Protein AF-A0A7X7FJM1-F1 (afdb_monomer_lite)

Foldseek 3Di:
DQQWPDDPVPPDDIDGNGCVSVCCCCPNPVVQVNLLVVLLVVLLVVLLVVLLVLLLVLLVVLQDPPPPPDPVVLVVQLVVLVVVLLVQLVVCVVVVNNQSNLVSNVVSVVVSVVSPDDSVRLLCQLAVLVPDDPVVLVVLLVQLLDQPDHPVQVVSCVVCVVSVHDDRHDNAEPAPADCQCQGSNRRDRDVVRHHHYPSNSVSVSVSSNSSSHDLNVLLNVLQVPQDVVLVVVCVVVVNDPVSCCVVGSVVSCVVSSVD

pLDDT: mean 77.55, std 9.18, range [46.47, 91.31]

Sequence (259 aa):
MAFTNWDLAQREPFGFVGFENFERLFSGPEAKDFRKAFGTTLYFMLGMPVSIAGSLLLAVLLSDPIYLGSRRVRGLLIGSSLAATCVGVMACVGTGRTTTGLALAIAGTSAVVAMVFNRVGLRTLFYLPYFTAGVAQYILWKLMFRPDSGPINASLRALFAMIGLDIDPPDWLGSTANLLCLDPQTGLPAAGNFGLGARDAIVIMGIWATVGGNNMLLYLAGLANVPQDLYEAAMIDGAGRWKTFWHVSWPQLAPTTFF

Radius of gyration: 23.12 Å; chains: 1; bounding box: 54×39×73 Å

Secondary structure (DSSP, 8-state):
-TTB---TT--S---B-TTHHHHHHHTSTTHHHHHHHHHHHHHHHTHHHHHHHHHHHHHHHHH-TTTT-SHHHHHHHHHHHHHHHHHHHHHHHHTT-HHHHHHHHHHHHHHHHHHHS-HHHHHHHHHHHHHS-HHHHHHHHHHHT-TTT-HHHHHHHHHHHHHT---PPP-TTT---BTT-B-TTT-SB-GGGBS--HHHHHHHHHHHHHIIIIIHHHHHHHHHTS-HHHHHHHHHTT--HHHHIIIIIHHHHHHHH--

Structure (mmCIF, N/CA/C/O backbone):
data_AF-A0A7X7FJM1-F1
#
_entry.id   AF-A0A7X7FJM1-F1
#
loop_
_atom_site.group_PDB
_atom_site.id
_atom_site.type_symbol
_atom_site.label_atom_id
_atom_site.label_alt_id
_atom_site.label_comp_id
_atom_site.label_asym_id
_atom_site.label_entity_id
_atom_site.label_seq_id
_atom_site.pdbx_PDB_ins_code
_atom_site.Cartn_x
_atom_site.Cartn_y
_atom_site.Cartn_z
_atom_site.occupancy
_atom_site.B_iso_or_equiv
_atom_site.auth_seq_id
_atom_site.auth_comp_id
_atom_site.auth_asym_id
_atom_site.auth_atom_id
_atom_site.pdbx_PDB_model_num
ATOM 1 N N . MET A 1 1 ? -3.740 -8.982 -31.885 1.00 68.44 1 MET A N 1
ATOM 2 C CA . MET A 1 1 ? -2.327 -8.574 -31.745 1.00 68.44 1 MET A CA 1
ATOM 3 C C . MET A 1 1 ? -1.426 -9.750 -31.395 1.00 68.44 1 MET A C 1
ATOM 5 O O . MET A 1 1 ? -0.476 -9.966 -32.122 1.00 68.44 1 MET A O 1
ATOM 9 N N . ALA A 1 2 ? -1.725 -10.551 -30.363 1.00 79.31 2 ALA A N 1
ATOM 10 C CA . ALA A 1 2 ? -0.839 -11.654 -29.956 1.00 79.31 2 ALA A CA 1
ATOM 11 C C . ALA A 1 2 ? -0.611 -12.754 -31.018 1.00 79.31 2 ALA A C 1
ATOM 13 O O . ALA A 1 2 ? 0.439 -13.375 -31.005 1.00 79.31 2 ALA A O 1
ATOM 14 N N . PHE A 1 3 ? -1.540 -12.972 -31.956 1.00 86.94 3 PHE A N 1
ATOM 15 C CA . PHE A 1 3 ? -1.414 -13.982 -33.026 1.00 86.94 3 PHE A CA 1
ATOM 16 C C . PHE A 1 3 ? -1.049 -13.392 -34.401 1.00 86.94 3 PHE A C 1
ATOM 18 O O . PHE A 1 3 ? -1.202 -14.038 -35.435 1.00 86.94 3 PHE A O 1
ATOM 25 N N . THR A 1 4 ? -0.641 -12.125 -34.436 1.00 85.31 4 THR A N 1
ATOM 26 C CA . THR A 1 4 ? -0.427 -11.346 -35.666 1.00 85.31 4 THR A CA 1
ATOM 27 C C . THR A 1 4 ? 0.926 -10.647 -35.598 1.00 85.31 4 THR A C 1
ATOM 29 O O . THR A 1 4 ? 1.352 -10.296 -34.500 1.00 85.31 4 THR A O 1
ATOM 32 N N . ASN A 1 5 ? 1.584 -10.397 -36.730 1.00 83.56 5 ASN A N 1
ATOM 33 C CA . ASN A 1 5 ? 2.902 -9.739 -36.810 1.00 83.56 5 ASN A CA 1
ATOM 34 C C . ASN A 1 5 ? 2.784 -8.206 -36.671 1.00 83.56 5 ASN A C 1
ATOM 36 O O . ASN A 1 5 ? 3.455 -7.433 -37.349 1.00 83.56 5 ASN A O 1
ATOM 40 N N . TRP A 1 6 ? 1.861 -7.763 -35.820 1.00 81.06 6 TRP A N 1
ATOM 41 C CA . TRP A 1 6 ? 1.518 -6.360 -35.682 1.00 81.06 6 TRP A CA 1
ATOM 42 C C . TRP A 1 6 ? 2.665 -5.602 -35.004 1.00 81.06 6 TRP A C 1
ATOM 44 O O . TRP A 1 6 ? 3.026 -5.916 -33.872 1.00 81.06 6 TRP A O 1
ATOM 54 N N . ASP A 1 7 ? 3.197 -4.593 -35.692 1.00 78.69 7 ASP A N 1
ATOM 55 C CA . ASP A 1 7 ? 4.229 -3.682 -35.195 1.00 78.69 7 ASP A CA 1
ATOM 56 C C . ASP A 1 7 ? 3.722 -2.232 -35.269 1.00 78.69 7 ASP A C 1
ATOM 58 O O . ASP A 1 7 ? 3.038 -1.839 -36.220 1.00 78.69 7 ASP A O 1
ATOM 62 N N . LEU A 1 8 ? 4.089 -1.422 -34.273 1.00 77.56 8 LEU A N 1
ATOM 63 C CA . LEU A 1 8 ? 3.711 -0.012 -34.162 1.00 77.56 8 LEU A CA 1
ATOM 64 C C . LEU A 1 8 ? 4.220 0.808 -35.357 1.00 77.56 8 LEU A C 1
ATOM 66 O O . LEU A 1 8 ? 3.585 1.777 -35.765 1.00 77.56 8 LEU A O 1
ATOM 70 N N . ALA A 1 9 ? 5.369 0.413 -35.908 1.00 78.69 9 ALA A N 1
ATOM 71 C CA . ALA A 1 9 ? 6.009 1.074 -37.040 1.00 78.69 9 ALA A CA 1
ATOM 72 C C . ALA A 1 9 ? 5.530 0.558 -38.413 1.00 78.69 9 ALA A C 1
ATOM 74 O O . ALA A 1 9 ? 6.054 1.025 -39.422 1.00 78.69 9 ALA A O 1
ATOM 75 N N . GLN A 1 10 ? 4.583 -0.397 -38.459 1.00 70.69 10 GLN A N 1
ATOM 76 C CA . GLN A 1 10 ? 4.052 -1.020 -39.687 1.00 70.69 10 GLN A CA 1
ATOM 77 C C . GLN A 1 10 ? 5.140 -1.382 -40.715 1.00 70.69 10 GLN A C 1
ATOM 79 O O . GLN A 1 10 ? 5.008 -1.125 -41.910 1.00 70.69 10 GLN A O 1
ATOM 84 N N . ARG A 1 11 ? 6.251 -1.958 -40.244 1.00 74.88 11 ARG A N 1
ATOM 85 C CA . ARG A 1 11 ? 7.397 -2.303 -41.102 1.00 74.88 11 ARG A CA 1
ATOM 86 C C . ARG A 1 11 ? 7.105 -3.471 -42.039 1.00 74.88 11 ARG A C 1
ATOM 88 O O . ARG A 1 11 ? 7.737 -3.572 -43.085 1.00 74.88 11 ARG A O 1
ATOM 95 N N . GLU A 1 12 ? 6.143 -4.314 -41.678 1.00 78.06 12 GLU A N 1
ATOM 96 C CA . GLU A 1 12 ? 5.708 -5.454 -42.476 1.00 78.06 12 GLU A CA 1
ATOM 97 C C . GLU A 1 12 ? 4.192 -5.441 -42.707 1.00 78.06 12 GLU A C 1
ATOM 99 O O . GLU A 1 12 ? 3.439 -4.929 -41.868 1.00 78.06 12 GLU A O 1
ATOM 104 N N . PRO A 1 13 ? 3.721 -5.996 -43.841 1.00 79.00 13 PRO A N 1
ATOM 105 C CA . PRO A 1 13 ? 2.299 -6.165 -44.088 1.00 79.00 13 PRO A CA 1
ATOM 106 C C . PRO A 1 13 ? 1.674 -7.078 -43.027 1.00 79.00 13 PRO A C 1
ATOM 108 O O . PRO A 1 13 ? 2.256 -8.078 -42.603 1.00 79.00 13 PRO A O 1
ATOM 111 N N . PHE A 1 14 ? 0.462 -6.719 -42.606 1.00 80.12 14 PHE A N 1
ATOM 112 C CA . PHE A 1 14 ? -0.268 -7.423 -41.558 1.00 80.12 14 PHE A CA 1
ATOM 113 C C . PHE A 1 14 ? -0.561 -8.877 -41.956 1.00 80.12 14 PHE A C 1
ATOM 115 O O . PHE A 1 14 ? -1.218 -9.142 -42.962 1.00 80.12 14 PHE A O 1
ATOM 122 N N . GLY A 1 15 ? -0.101 -9.810 -41.129 1.00 82.75 15 GLY A N 1
ATOM 123 C CA . GLY A 1 15 ? -0.170 -11.250 -41.324 1.00 82.75 15 GLY A CA 1
ATOM 124 C C . GLY A 1 15 ? -0.425 -11.994 -40.012 1.00 82.75 15 GLY A C 1
ATOM 125 O O . GLY A 1 15 ? -0.082 -11.541 -38.915 1.00 82.75 15 GLY A O 1
ATOM 126 N N . PHE A 1 16 ? -1.072 -13.152 -40.126 1.00 88.56 16 PHE A N 1
ATOM 127 C CA . PHE A 1 16 ? -1.313 -14.064 -39.012 1.00 88.56 16 PHE A CA 1
ATOM 128 C C . PHE A 1 16 ? -0.099 -14.983 -38.827 1.00 88.56 16 PHE A C 1
ATOM 130 O O . PHE A 1 16 ? 0.264 -15.709 -39.745 1.00 88.56 16 PHE A O 1
ATOM 137 N N . VAL A 1 17 ? 0.504 -14.953 -37.639 1.00 85.75 17 VAL A N 1
ATOM 138 C CA . VAL A 1 17 ? 1.729 -15.702 -37.268 1.00 85.75 17 VAL A CA 1
ATOM 139 C C . VAL A 1 17 ? 1.455 -16.784 -36.216 1.00 85.75 17 VAL A C 1
ATOM 141 O O . VAL A 1 17 ? 2.361 -17.477 -35.763 1.00 85.75 17 VAL A O 1
ATOM 144 N N . GLY A 1 18 ? 0.195 -16.971 -35.809 1.00 89.56 18 GLY A N 1
ATOM 145 C CA . GLY A 1 18 ? -0.176 -18.022 -34.862 1.00 89.56 18 GLY A CA 1
ATOM 146 C C . GLY A 1 18 ? 0.586 -17.902 -33.537 1.00 89.56 18 GLY A C 1
ATOM 147 O O . GLY A 1 18 ? 0.551 -16.854 -32.894 1.00 89.56 18 GLY A O 1
ATOM 148 N N . PHE A 1 19 ? 1.257 -18.978 -33.115 1.00 88.12 19 PHE A N 1
ATOM 149 C CA . PHE A 1 19 ? 1.929 -19.065 -31.810 1.00 88.12 19 PHE A CA 1
ATOM 150 C C . PHE A 1 19 ? 3.386 -18.592 -31.796 1.00 88.12 19 PHE A C 1
ATOM 152 O O . PHE A 1 19 ? 4.010 -18.589 -30.736 1.00 88.12 19 PHE A O 1
ATOM 159 N N . GLU A 1 20 ? 3.921 -18.148 -32.928 1.00 85.31 20 GLU A N 1
ATOM 160 C CA . GLU A 1 20 ? 5.332 -17.773 -33.062 1.00 85.31 20 GLU A CA 1
ATOM 161 C C . GLU A 1 20 ? 5.724 -16.627 -32.110 1.00 85.31 20 GLU A C 1
ATOM 163 O O . GLU A 1 20 ? 6.806 -16.621 -31.526 1.00 85.31 20 GLU A O 1
ATOM 168 N N . ASN A 1 21 ? 4.790 -15.710 -31.839 1.00 84.88 21 ASN A N 1
ATOM 169 C CA . ASN A 1 21 ? 4.963 -14.655 -30.839 1.00 84.88 21 ASN A CA 1
ATOM 170 C C . ASN A 1 21 ? 5.145 -15.208 -29.413 1.00 84.88 21 ASN A C 1
ATOM 172 O O . ASN A 1 21 ? 5.914 -14.648 -28.639 1.00 84.88 21 ASN A O 1
ATOM 176 N N . PHE A 1 22 ? 4.469 -16.305 -29.052 1.00 85.31 22 PHE A N 1
ATOM 177 C CA . PHE A 1 22 ? 4.617 -16.931 -27.733 1.00 85.31 22 PHE A CA 1
ATOM 178 C C . PHE A 1 22 ? 5.932 -17.697 -27.626 1.00 85.31 22 PHE A C 1
ATOM 180 O O . PHE A 1 22 ? 6.603 -17.613 -26.601 1.00 85.31 22 PHE A O 1
ATOM 187 N N . GLU A 1 23 ? 6.337 -18.396 -28.685 1.00 84.50 23 GLU A N 1
ATOM 188 C CA . GLU A 1 23 ? 7.647 -19.048 -28.726 1.00 84.50 23 GLU A CA 1
ATOM 189 C C . GLU A 1 23 ? 8.766 -18.008 -28.561 1.00 84.50 23 GLU A C 1
ATOM 191 O O . GLU A 1 23 ? 9.596 -18.121 -27.660 1.00 84.50 23 GLU A O 1
ATOM 196 N N . ARG A 1 24 ? 8.708 -16.895 -29.301 1.00 83.12 24 ARG A N 1
ATOM 197 C CA . ARG A 1 24 ? 9.653 -15.776 -29.142 1.00 83.12 24 ARG A CA 1
ATOM 198 C C . ARG A 1 24 ? 9.647 -15.167 -27.737 1.00 83.12 24 ARG A C 1
ATOM 200 O O . ARG A 1 24 ? 10.710 -14.805 -27.231 1.00 83.12 24 ARG A O 1
ATOM 207 N N . LEU A 1 25 ? 8.481 -15.100 -27.095 1.00 83.06 25 LEU A N 1
ATOM 208 C CA . LEU A 1 25 ? 8.323 -14.580 -25.737 1.00 83.06 25 LEU A CA 1
ATOM 209 C C . LEU A 1 25 ? 8.956 -15.486 -24.667 1.00 83.06 25 LEU A C 1
ATOM 211 O O . LEU A 1 25 ? 9.456 -14.977 -23.667 1.00 83.06 25 LEU A O 1
ATOM 215 N N . PHE A 1 26 ? 8.928 -16.812 -24.841 1.00 83.12 26 PHE A N 1
ATOM 216 C CA . PHE A 1 26 ? 9.408 -17.764 -23.828 1.00 83.12 26 PHE A CA 1
ATOM 217 C C . PHE A 1 26 ? 10.816 -18.311 -24.097 1.00 83.12 26 PHE A C 1
ATOM 219 O O . PHE A 1 26 ? 11.567 -18.521 -23.141 1.00 83.12 26 PHE A O 1
ATOM 226 N N . SER A 1 27 ? 11.196 -18.523 -25.358 1.00 83.62 27 SER A N 1
ATOM 227 C CA . SER A 1 27 ? 12.498 -19.087 -25.761 1.00 83.62 27 SER A CA 1
ATOM 228 C C . SER A 1 27 ? 13.324 -18.171 -26.667 1.00 83.62 27 SER A C 1
ATOM 230 O O . SER A 1 27 ? 14.513 -18.424 -26.862 1.00 83.62 27 SER A O 1
ATOM 232 N N . GLY A 1 28 ? 12.734 -17.100 -27.199 1.00 80.50 28 GLY A N 1
ATOM 233 C CA . GLY A 1 28 ? 13.431 -16.145 -28.054 1.00 80.50 28 GLY A CA 1
ATOM 234 C C . GLY A 1 28 ? 14.327 -15.153 -27.296 1.00 80.50 28 GLY A C 1
ATOM 235 O O . GLY A 1 28 ? 14.395 -15.152 -26.063 1.00 80.50 28 GLY A O 1
ATOM 236 N N . PRO A 1 29 ? 15.003 -14.247 -28.026 1.00 78.38 29 PRO A N 1
ATOM 237 C CA . PRO A 1 29 ? 15.851 -13.206 -27.434 1.00 78.38 29 PRO A CA 1
ATOM 238 C C . PRO A 1 29 ? 15.083 -12.255 -26.495 1.00 78.38 29 PRO A C 1
ATOM 240 O O . PRO A 1 29 ? 15.667 -11.692 -25.572 1.00 78.38 29 PRO A O 1
ATOM 243 N N . GLU A 1 30 ? 13.764 -12.141 -26.672 1.00 80.19 30 GLU A N 1
ATOM 244 C CA . GLU A 1 30 ? 12.854 -11.310 -25.870 1.00 80.19 30 GLU A CA 1
ATOM 245 C C . GLU A 1 30 ? 12.465 -11.967 -24.527 1.00 80.19 30 GLU A C 1
ATOM 247 O O . GLU A 1 30 ? 11.937 -11.306 -23.629 1.00 80.19 30 GLU A O 1
ATOM 252 N N . ALA A 1 31 ? 12.787 -13.250 -24.319 1.00 81.25 31 ALA A N 1
ATOM 253 C CA . ALA A 1 31 ? 12.428 -13.982 -23.102 1.00 81.25 31 ALA A CA 1
ATOM 254 C C . ALA A 1 31 ? 13.065 -13.421 -21.823 1.00 81.25 31 ALA A C 1
ATOM 256 O O . ALA A 1 31 ? 12.574 -13.641 -20.709 1.00 81.25 31 ALA A O 1
ATOM 257 N N . LYS A 1 32 ? 14.183 -12.699 -21.945 1.00 79.56 32 LYS A N 1
ATOM 258 C CA . LYS A 1 32 ? 14.788 -11.983 -20.814 1.00 79.56 32 LYS A CA 1
ATOM 259 C C . LYS A 1 32 ? 13.926 -10.789 -20.394 1.00 79.56 32 LYS A C 1
ATOM 261 O O . LYS A 1 32 ? 13.670 -10.621 -19.201 1.00 79.56 32 LYS A O 1
ATOM 266 N N . ASP A 1 33 ? 13.443 -10.016 -21.360 1.00 82.38 33 ASP A N 1
ATOM 267 C CA . ASP A 1 33 ? 12.605 -8.843 -21.109 1.00 82.38 33 ASP A CA 1
ATOM 268 C C . ASP A 1 33 ? 11.222 -9.249 -20.604 1.00 82.38 33 ASP A C 1
ATOM 270 O O . ASP A 1 33 ? 10.719 -8.650 -19.651 1.00 82.38 33 ASP A O 1
ATOM 274 N N . PHE A 1 34 ? 10.656 -10.336 -21.141 1.00 83.44 34 PHE A N 1
ATOM 275 C CA . PHE A 1 34 ? 9.412 -10.908 -20.631 1.00 83.44 34 PHE A CA 1
ATOM 276 C C . PHE A 1 34 ? 9.527 -11.313 -19.157 1.00 83.44 34 PHE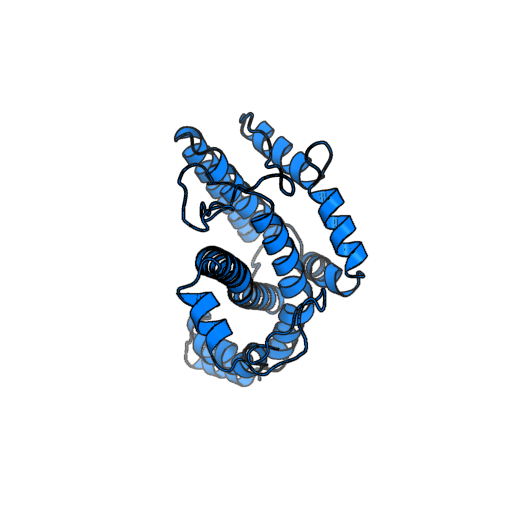 A C 1
ATOM 278 O O . PHE A 1 34 ? 8.723 -10.874 -18.335 1.00 83.44 34 PHE A O 1
ATOM 285 N N . ARG A 1 35 ? 10.555 -12.092 -18.783 1.00 78.56 35 ARG A N 1
ATOM 286 C CA . ARG A 1 35 ? 10.765 -12.506 -17.381 1.00 78.56 35 ARG A CA 1
ATOM 287 C C . ARG A 1 35 ? 10.941 -11.310 -16.445 1.00 78.56 35 ARG A C 1
ATOM 289 O O . ARG A 1 35 ? 10.416 -11.317 -15.332 1.00 78.56 35 ARG A O 1
ATOM 296 N N . LYS A 1 36 ? 11.631 -10.263 -16.902 1.00 77.94 36 LYS A N 1
ATOM 297 C CA . LYS A 1 36 ? 11.812 -9.013 -16.155 1.00 77.94 36 LYS A CA 1
ATOM 298 C C . LYS A 1 36 ? 10.495 -8.255 -15.957 1.00 77.94 36 LYS A C 1
ATOM 300 O O . LYS A 1 36 ? 10.207 -7.811 -14.839 1.00 77.94 36 LYS A O 1
ATOM 305 N N . ALA A 1 37 ? 9.706 -8.097 -17.019 1.00 81.88 37 ALA A N 1
ATOM 306 C CA . ALA A 1 37 ? 8.396 -7.457 -16.951 1.00 81.88 37 ALA A CA 1
ATOM 307 C C . ALA A 1 37 ? 7.463 -8.249 -16.028 1.00 81.88 37 ALA A C 1
ATOM 309 O O . ALA A 1 37 ? 6.889 -7.675 -15.108 1.00 81.88 37 ALA A O 1
ATOM 310 N N . PHE A 1 38 ? 7.419 -9.572 -16.185 1.00 83.12 38 PHE A N 1
ATOM 311 C CA . PHE A 1 38 ? 6.622 -10.472 -15.358 1.00 83.12 38 PHE A CA 1
ATOM 312 C C . PHE A 1 38 ? 6.977 -10.374 -13.868 1.00 83.12 38 PHE A C 1
ATOM 314 O O . PHE A 1 38 ? 6.088 -10.211 -13.033 1.00 83.12 38 PHE A O 1
ATOM 321 N N . GLY A 1 39 ? 8.269 -10.385 -13.520 1.00 79.12 39 GLY A N 1
ATOM 322 C CA . GLY A 1 39 ? 8.718 -10.207 -12.134 1.00 79.12 39 GLY A CA 1
ATOM 323 C C . GLY A 1 39 ? 8.349 -8.837 -11.554 1.00 79.12 39 GLY A C 1
ATOM 324 O O . GLY A 1 39 ? 7.934 -8.735 -10.400 1.00 79.12 39 GLY A O 1
ATOM 325 N N . THR A 1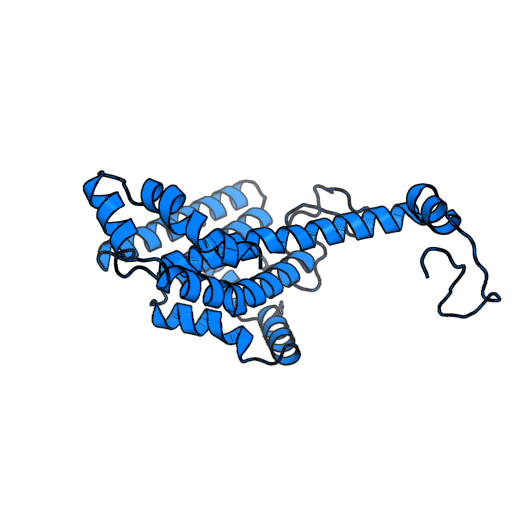 40 ? 8.425 -7.782 -12.367 1.00 80.00 40 THR A N 1
ATOM 326 C CA . THR A 1 40 ? 7.996 -6.432 -11.965 1.00 80.00 40 THR A CA 1
ATOM 327 C C . THR A 1 40 ? 6.483 -6.374 -11.751 1.00 80.00 40 THR A C 1
ATOM 329 O O . THR A 1 40 ? 6.018 -5.800 -10.769 1.00 80.00 40 THR A O 1
ATOM 332 N N . THR A 1 41 ? 5.704 -7.005 -12.625 1.00 84.31 41 THR A N 1
ATOM 333 C CA . THR A 1 41 ? 4.253 -7.117 -12.471 1.00 84.31 41 THR A CA 1
ATOM 334 C C . THR A 1 41 ? 3.893 -7.873 -11.196 1.00 84.31 41 THR A C 1
ATOM 336 O O . THR A 1 41 ? 3.077 -7.374 -10.426 1.00 84.31 41 THR A O 1
ATOM 339 N N . LEU A 1 42 ? 4.541 -9.008 -10.913 1.00 83.25 42 LEU A N 1
ATOM 340 C CA . LEU A 1 42 ? 4.342 -9.749 -9.663 1.00 83.25 42 LEU A CA 1
ATOM 341 C C . LEU A 1 42 ? 4.654 -8.892 -8.430 1.00 83.25 42 LEU A C 1
ATOM 343 O O . LEU A 1 42 ? 3.897 -8.926 -7.463 1.00 83.25 42 LEU A O 1
ATOM 347 N N . TYR A 1 43 ? 5.714 -8.077 -8.477 1.00 79.94 43 TYR A N 1
ATOM 348 C CA . TYR A 1 43 ? 6.044 -7.135 -7.404 1.00 79.94 43 TYR A CA 1
ATOM 349 C C . TYR A 1 43 ? 4.891 -6.172 -7.112 1.00 79.94 43 TYR A C 1
ATOM 351 O O . TYR A 1 43 ? 4.460 -6.039 -5.969 1.00 79.94 43 TYR A O 1
ATOM 359 N N . PHE A 1 44 ? 4.358 -5.519 -8.147 1.00 82.56 44 PHE A N 1
ATOM 360 C CA . PHE A 1 44 ? 3.236 -4.594 -7.986 1.00 82.56 44 PHE A CA 1
ATOM 361 C C . PHE A 1 44 ? 1.936 -5.312 -7.607 1.00 82.56 44 PHE A C 1
ATOM 363 O O . PHE A 1 44 ? 1.137 -4.758 -6.852 1.00 82.56 44 PHE A O 1
ATOM 370 N N . MET A 1 45 ? 1.743 -6.557 -8.053 1.00 85.88 45 MET A N 1
ATOM 371 C CA . MET A 1 45 ? 0.605 -7.388 -7.652 1.00 85.88 45 MET A CA 1
ATOM 372 C C . MET A 1 45 ? 0.595 -7.673 -6.149 1.00 85.88 45 MET A C 1
ATOM 374 O O . MET A 1 45 ? -0.490 -7.726 -5.576 1.00 85.88 45 MET A O 1
ATOM 378 N N . LEU A 1 46 ? 1.752 -7.767 -5.479 1.00 82.00 46 LEU A N 1
ATOM 379 C CA . LEU A 1 46 ? 1.802 -7.881 -4.011 1.00 82.00 46 LEU A CA 1
ATOM 380 C C . LEU A 1 46 ? 1.164 -6.675 -3.306 1.00 82.00 46 LEU A C 1
ATOM 382 O O . LEU A 1 46 ? 0.656 -6.811 -2.193 1.00 82.00 46 LEU A O 1
ATOM 386 N N . GLY A 1 47 ? 1.123 -5.511 -3.961 1.00 77.94 47 GLY A N 1
ATOM 387 C CA . GLY A 1 47 ? 0.437 -4.330 -3.445 1.00 77.94 47 GLY A CA 1
ATOM 388 C C . GLY A 1 47 ? -1.068 -4.543 -3.255 1.00 77.94 47 GLY A C 1
ATOM 389 O O . GLY A 1 47 ? -1.645 -3.963 -2.337 1.00 77.94 47 GLY A O 1
ATOM 390 N N . MET A 1 48 ? -1.708 -5.403 -4.055 1.00 83.06 48 MET A N 1
ATOM 391 C CA . MET A 1 48 ? -3.157 -5.641 -3.993 1.00 83.06 48 MET A CA 1
ATOM 392 C C . MET A 1 48 ? -3.583 -6.380 -2.710 1.00 83.06 48 MET A C 1
ATOM 394 O O . MET A 1 48 ? -4.384 -5.814 -1.962 1.00 83.06 48 MET A O 1
ATOM 398 N N . PRO A 1 49 ? -3.033 -7.565 -2.362 1.00 85.88 49 PRO A N 1
ATOM 399 C CA . PRO A 1 49 ? -3.325 -8.218 -1.084 1.00 85.88 49 PRO A CA 1
ATOM 400 C C . PRO A 1 49 ? -2.998 -7.342 0.126 1.00 85.88 49 PRO A C 1
ATOM 402 O O . PRO A 1 49 ? -3.773 -7.298 1.080 1.00 85.88 49 PRO A O 1
ATOM 405 N N . VAL A 1 50 ? -1.884 -6.602 0.075 1.00 84.12 50 VAL A N 1
ATOM 406 C CA . VAL A 1 50 ? -1.499 -5.664 1.142 1.00 84.12 50 VAL A CA 1
ATOM 407 C C . VAL A 1 50 ? -2.535 -4.549 1.284 1.00 84.12 50 VAL A C 1
ATOM 409 O O . VAL A 1 50 ? -2.904 -4.196 2.402 1.00 84.12 50 VAL A O 1
ATOM 412 N N . SER A 1 51 ? -3.059 -4.034 0.171 1.00 83.25 51 SER A N 1
ATOM 413 C CA . SER A 1 51 ? -4.112 -3.015 0.181 1.00 83.25 51 SER A CA 1
ATOM 414 C C . SER A 1 51 ? -5.429 -3.555 0.744 1.00 83.25 51 SER A C 1
ATOM 416 O O . SER A 1 51 ? -6.096 -2.881 1.526 1.00 83.25 51 SER A O 1
ATOM 418 N N . ILE A 1 52 ? -5.811 -4.781 0.386 1.00 85.75 52 ILE A N 1
ATOM 419 C CA . ILE A 1 52 ? -7.011 -5.444 0.916 1.00 85.75 52 ILE A CA 1
ATOM 420 C C . ILE A 1 52 ? -6.887 -5.644 2.430 1.00 85.75 52 ILE A C 1
ATOM 422 O O . ILE A 1 52 ? -7.736 -5.183 3.189 1.00 85.75 52 ILE A O 1
ATOM 426 N N . ALA A 1 53 ? -5.792 -6.255 2.883 1.00 84.81 53 ALA A N 1
ATOM 427 C CA . ALA A 1 53 ? -5.551 -6.481 4.304 1.00 84.81 53 ALA A CA 1
ATOM 428 C C . ALA A 1 53 ? -5.461 -5.159 5.085 1.00 84.81 53 ALA A C 1
ATOM 430 O O . ALA A 1 53 ? -6.044 -5.031 6.162 1.00 84.81 53 ALA A O 1
ATOM 431 N N . GLY A 1 54 ? -4.772 -4.159 4.528 1.00 81.38 54 GLY A N 1
ATOM 432 C CA . GLY A 1 54 ? -4.621 -2.838 5.132 1.00 81.38 54 GLY A CA 1
ATOM 433 C C . GLY A 1 54 ? -5.940 -2.074 5.244 1.00 81.38 54 GLY A C 1
ATOM 434 O O . GLY A 1 54 ? -6.217 -1.491 6.289 1.00 81.38 54 GLY A O 1
ATOM 435 N N . SER A 1 55 ? -6.779 -2.110 4.206 1.00 83.75 55 SER A N 1
ATOM 436 C CA . SER A 1 55 ? -8.095 -1.452 4.212 1.00 83.75 55 SER A CA 1
ATOM 437 C C . SER A 1 55 ? -9.082 -2.112 5.162 1.00 83.75 55 SER A C 1
ATOM 439 O O . SER A 1 55 ? -9.772 -1.399 5.887 1.00 83.75 55 SER A O 1
ATOM 441 N N . LEU A 1 56 ? -9.099 -3.443 5.235 1.00 83.19 56 LEU A N 1
ATOM 442 C CA . LEU A 1 56 ? -9.878 -4.172 6.231 1.00 83.19 56 LEU A CA 1
ATOM 443 C C . LEU A 1 56 ? -9.426 -3.827 7.654 1.00 83.19 56 LEU A C 1
ATOM 445 O O . LEU A 1 56 ? -10.252 -3.499 8.502 1.00 83.19 56 LEU A O 1
ATOM 449 N N . LEU A 1 57 ? -8.117 -3.882 7.918 1.00 80.31 57 LEU A N 1
ATOM 450 C CA . LEU A 1 57 ? -7.557 -3.562 9.230 1.00 80.31 57 LEU A CA 1
ATOM 451 C C . LEU A 1 57 ? -7.921 -2.135 9.645 1.00 80.31 57 LEU A C 1
ATOM 453 O O . LEU A 1 57 ? -8.350 -1.902 10.775 1.00 80.31 57 LEU A O 1
ATOM 457 N N . LEU A 1 58 ? -7.804 -1.188 8.718 1.00 77.44 58 LEU A N 1
ATOM 458 C CA . LEU A 1 58 ? -8.171 0.199 8.951 1.00 77.44 58 LEU A CA 1
ATOM 459 C C . LEU A 1 58 ? -9.681 0.358 9.183 1.00 77.44 58 LEU A C 1
ATOM 461 O O . LEU A 1 58 ? -10.079 1.067 10.107 1.00 77.44 58 LEU A O 1
ATOM 465 N N . ALA A 1 59 ? -10.520 -0.332 8.410 1.00 79.44 59 ALA A N 1
ATOM 466 C CA . ALA A 1 59 ? -11.968 -0.327 8.591 1.00 79.44 59 ALA A CA 1
ATOM 467 C C . ALA A 1 59 ? -12.368 -0.877 9.967 1.00 79.44 59 ALA A C 1
ATOM 469 O O . ALA A 1 59 ? -13.139 -0.227 10.664 1.00 79.44 59 ALA A O 1
ATOM 470 N N . VAL A 1 60 ? -11.780 -1.994 10.409 1.00 76.50 60 VAL A N 1
ATOM 471 C CA . VAL A 1 60 ? -12.014 -2.578 11.744 1.00 76.50 60 VAL A CA 1
ATOM 472 C C . VAL A 1 60 ? -11.556 -1.635 12.862 1.00 76.50 60 VAL A C 1
ATOM 474 O O . VAL A 1 60 ? -12.273 -1.428 13.843 1.00 76.50 60 VAL A O 1
ATOM 477 N N . LEU A 1 61 ? -10.384 -1.006 12.716 1.00 73.12 61 LEU A N 1
ATOM 478 C CA . LEU A 1 61 ? -9.891 -0.014 13.684 1.00 73.12 61 LEU A CA 1
ATOM 479 C C . LEU A 1 61 ? -10.811 1.212 13.785 1.00 73.12 61 LEU A C 1
ATOM 481 O O . LEU A 1 61 ? -10.916 1.843 14.845 1.00 73.12 61 LEU A O 1
ATOM 485 N N . LEU A 1 62 ? -11.468 1.565 12.682 1.00 73.44 62 LEU A N 1
ATOM 486 C CA . LEU A 1 62 ? -12.347 2.721 12.595 1.00 73.44 62 LEU A CA 1
ATOM 487 C C . LEU A 1 62 ? -13.815 2.405 12.894 1.00 73.44 62 LEU A C 1
ATOM 489 O O . LEU A 1 62 ? -14.529 3.350 13.236 1.00 73.44 62 LEU A O 1
ATOM 493 N N . SER A 1 63 ? -14.274 1.158 12.774 1.00 73.56 63 SER A N 1
ATOM 494 C CA . SER A 1 63 ? -15.677 0.770 12.966 1.00 73.56 63 SER A CA 1
ATOM 495 C C . SER A 1 63 ? -16.053 0.674 14.444 1.00 73.56 63 SER A C 1
ATOM 497 O O . SER A 1 63 ? -17.088 1.199 14.846 1.00 73.56 63 SER A O 1
ATOM 499 N N . ASP A 1 64 ? -15.196 0.074 15.272 1.00 65.19 64 ASP A N 1
ATOM 500 C CA . ASP A 1 64 ? -15.543 -0.250 16.656 1.00 65.19 64 ASP A CA 1
ATOM 501 C C . ASP A 1 64 ? -15.199 0.880 17.639 1.00 65.19 64 ASP A C 1
ATOM 503 O O . ASP A 1 64 ? -14.025 1.262 17.740 1.00 65.19 64 ASP A O 1
ATOM 507 N N . PRO A 1 65 ? -16.147 1.362 18.475 1.00 52.09 65 PRO A N 1
ATOM 508 C CA . PRO A 1 65 ? -15.888 2.397 19.470 1.00 52.09 65 PRO A CA 1
ATOM 509 C C . PRO A 1 65 ? -14.896 1.996 20.579 1.00 52.09 65 PRO A C 1
ATOM 511 O O . PRO A 1 65 ? -14.304 2.884 21.194 1.00 52.09 65 PRO A O 1
ATOM 514 N N . ILE A 1 66 ? -14.616 0.702 20.771 1.00 47.75 66 ILE A N 1
ATOM 515 C CA . ILE A 1 66 ? -13.968 0.162 21.984 1.00 47.75 66 ILE A CA 1
ATOM 516 C C . ILE A 1 66 ? -12.443 -0.079 21.840 1.00 47.75 66 ILE A C 1
ATOM 518 O O . ILE A 1 66 ? -11.763 -0.305 22.836 1.00 47.75 66 ILE A O 1
ATOM 522 N N . TYR A 1 67 ? -11.851 0.021 20.642 1.00 50.16 67 TYR A N 1
ATOM 523 C CA . TYR A 1 67 ? -10.431 -0.350 20.447 1.00 50.16 67 TYR A CA 1
ATOM 524 C C . TYR A 1 67 ? -9.384 0.614 21.034 1.00 50.16 67 TYR A C 1
ATOM 526 O O . TYR A 1 67 ? -8.230 0.234 21.209 1.00 50.16 67 TYR A O 1
ATOM 534 N N . LEU A 1 68 ? -9.763 1.839 21.400 1.00 48.94 68 LEU A N 1
ATOM 535 C CA . LEU A 1 68 ? -8.875 2.784 22.089 1.00 48.94 68 LEU A CA 1
ATOM 536 C C . LEU A 1 68 ? -9.399 3.048 23.500 1.00 48.94 68 LEU A C 1
ATOM 538 O O . LEU A 1 68 ? -9.719 4.176 23.875 1.00 48.94 68 LEU A O 1
ATOM 542 N N . GLY A 1 69 ? -9.527 1.973 24.279 1.00 46.47 69 GLY A N 1
ATOM 543 C CA . GLY A 1 69 ? -9.804 2.062 25.706 1.00 46.47 69 GLY A CA 1
ATOM 544 C C . GLY A 1 69 ? -8.736 2.903 26.407 1.00 46.47 69 GLY A C 1
ATOM 545 O O . GLY A 1 69 ? -7.560 2.592 26.319 1.00 46.47 69 GLY A O 1
ATOM 546 N N . SER A 1 70 ? -9.157 3.958 27.110 1.00 57.66 70 SER A N 1
ATOM 547 C CA . SER A 1 70 ? -8.347 4.859 27.948 1.00 57.66 70 SER A CA 1
ATOM 548 C C . SER A 1 70 ? -7.143 5.556 27.282 1.00 57.66 70 SER A C 1
ATOM 550 O O . SER A 1 70 ? -6.223 4.952 26.730 1.00 57.66 70 SER A O 1
ATOM 552 N N . ARG A 1 71 ? -7.066 6.881 27.471 1.00 59.88 71 ARG A N 1
ATOM 553 C CA . ARG A 1 71 ? -5.941 7.752 27.064 1.00 59.88 71 ARG A CA 1
ATOM 554 C C . ARG A 1 71 ? -4.566 7.199 27.495 1.00 59.88 71 ARG A C 1
ATOM 556 O O . ARG A 1 71 ? -3.575 7.466 26.822 1.00 59.88 71 ARG A O 1
ATOM 563 N N . ARG A 1 72 ? -4.519 6.401 28.577 1.00 58.00 72 ARG A N 1
ATOM 564 C CA . ARG A 1 72 ? -3.315 5.710 29.077 1.00 58.00 72 ARG A CA 1
ATOM 565 C C . ARG A 1 72 ? -2.858 4.540 28.205 1.00 58.00 72 ARG A C 1
ATOM 567 O O . ARG A 1 72 ? -1.667 4.451 27.941 1.00 58.00 72 ARG A O 1
ATOM 574 N N . VAL A 1 73 ? -3.756 3.668 27.741 1.00 62.16 73 VAL A N 1
ATOM 575 C CA . VAL A 1 73 ? -3.368 2.501 26.921 1.00 62.16 73 VAL A CA 1
ATOM 576 C C . VAL A 1 73 ? -2.880 2.968 25.556 1.00 62.16 73 VAL A C 1
ATOM 578 O O . VAL A 1 73 ? -1.874 2.472 25.068 1.00 62.16 73 VAL A O 1
ATOM 581 N N . ARG A 1 74 ? -3.506 4.006 24.988 1.00 64.25 74 ARG A N 1
ATOM 582 C CA . ARG A 1 74 ? -3.009 4.652 23.765 1.00 64.25 74 ARG A CA 1
ATOM 583 C C . ARG A 1 74 ? -1.605 5.234 23.952 1.00 64.25 74 ARG A C 1
ATOM 585 O O . ARG A 1 74 ? -0.760 5.050 23.089 1.00 64.25 74 ARG A O 1
ATOM 592 N N . GLY A 1 75 ? -1.342 5.895 25.083 1.00 61.25 75 GLY A N 1
ATOM 593 C CA . GLY A 1 75 ? -0.003 6.391 25.418 1.00 61.25 75 GLY A CA 1
ATOM 594 C C . GLY A 1 75 ? 1.028 5.269 25.584 1.00 61.25 75 GLY A C 1
ATOM 595 O O . GLY A 1 75 ? 2.149 5.399 25.104 1.00 61.25 75 GLY A O 1
ATOM 596 N N . LEU A 1 76 ? 0.635 4.146 26.192 1.00 67.00 76 LEU A N 1
ATOM 597 C CA . LEU A 1 76 ? 1.484 2.963 26.360 1.00 67.00 76 LEU A CA 1
ATOM 598 C C . LEU A 1 76 ? 1.776 2.262 25.019 1.00 67.00 76 LEU A C 1
ATOM 600 O O . LEU A 1 76 ? 2.904 1.845 24.768 1.00 67.00 76 LEU A O 1
ATOM 604 N N . LEU A 1 77 ? 0.779 2.158 24.138 1.00 65.25 77 LEU A N 1
ATOM 605 C CA . LEU A 1 77 ? 0.928 1.586 22.798 1.00 65.25 77 LEU A CA 1
ATOM 606 C C . LEU A 1 77 ? 1.820 2.459 21.910 1.00 65.25 77 LEU A C 1
ATOM 608 O O . LEU A 1 77 ? 2.735 1.936 21.288 1.00 65.25 77 LEU A O 1
ATOM 612 N N . ILE A 1 78 ? 1.632 3.783 21.937 1.00 68.69 78 ILE A N 1
ATOM 613 C CA . ILE A 1 78 ? 2.516 4.731 21.240 1.00 68.69 78 ILE A CA 1
ATOM 614 C C . ILE A 1 78 ? 3.943 4.633 21.789 1.00 68.69 78 ILE A C 1
ATOM 616 O O . ILE A 1 78 ? 4.898 4.577 21.020 1.00 68.69 78 ILE A O 1
ATOM 620 N N . GLY A 1 79 ? 4.101 4.592 23.115 1.00 65.94 79 GLY A N 1
ATOM 621 C CA . GLY A 1 79 ? 5.412 4.480 23.754 1.00 65.94 79 GLY A CA 1
ATOM 622 C C . GLY A 1 79 ? 6.128 3.172 23.411 1.00 65.94 79 GLY A C 1
ATOM 623 O O . GLY A 1 79 ? 7.313 3.190 23.091 1.00 65.94 79 GLY A O 1
ATOM 624 N N . SER A 1 80 ? 5.410 2.046 23.417 1.00 67.50 80 SER A N 1
ATOM 625 C CA . SER A 1 80 ? 5.970 0.735 23.059 1.00 67.50 80 SER A CA 1
ATOM 626 C C . SER A 1 80 ? 6.272 0.608 21.565 1.00 67.50 80 SER A C 1
ATOM 628 O O . SER A 1 80 ? 7.304 0.034 21.225 1.00 67.50 80 SER A O 1
ATOM 630 N N . SER A 1 81 ? 5.460 1.193 20.676 1.00 64.44 81 SER A N 1
ATOM 631 C CA . SER A 1 81 ? 5.766 1.226 19.241 1.00 64.44 81 SER A CA 1
ATOM 632 C C . SER A 1 81 ? 6.982 2.104 18.948 1.00 64.44 81 SER A C 1
ATOM 634 O O . SER A 1 81 ? 7.871 1.669 18.227 1.00 64.44 81 SER A O 1
ATOM 636 N N . LEU A 1 82 ? 7.079 3.294 19.557 1.00 69.69 82 LEU A N 1
ATOM 637 C CA . LEU A 1 82 ? 8.261 4.160 19.442 1.00 69.69 82 LEU A CA 1
ATOM 638 C C . LEU A 1 82 ? 9.519 3.467 19.967 1.00 69.69 82 LEU A C 1
ATOM 640 O O . LEU A 1 82 ? 10.541 3.478 19.290 1.00 69.69 82 LEU A O 1
ATOM 644 N N . ALA A 1 83 ? 9.445 2.829 21.136 1.00 67.38 83 ALA A N 1
ATOM 645 C CA . ALA A 1 83 ? 10.577 2.110 21.708 1.00 67.38 83 ALA A CA 1
ATOM 646 C C . ALA A 1 83 ? 11.007 0.925 20.828 1.00 67.38 83 ALA A C 1
ATOM 648 O O . ALA A 1 83 ? 12.196 0.772 20.558 1.00 67.38 83 ALA A O 1
ATOM 649 N N . ALA A 1 84 ? 10.058 0.127 20.327 1.00 68.75 84 ALA A N 1
ATOM 650 C CA . ALA A 1 84 ? 10.341 -0.997 19.435 1.00 68.75 84 ALA A CA 1
ATOM 651 C C . ALA A 1 84 ? 10.967 -0.535 18.111 1.00 68.75 84 ALA A C 1
ATOM 653 O O . ALA A 1 84 ? 11.928 -1.141 17.637 1.00 68.75 84 ALA A O 1
ATOM 654 N N . THR A 1 85 ? 10.472 0.568 17.544 1.00 68.19 85 THR A N 1
ATOM 655 C CA . THR A 1 85 ? 11.053 1.179 16.348 1.00 68.19 85 THR A CA 1
ATOM 656 C C . THR A 1 85 ? 12.455 1.704 16.619 1.00 68.19 85 THR A C 1
ATOM 658 O O . THR A 1 85 ? 13.364 1.364 15.874 1.00 68.19 85 THR A O 1
ATOM 661 N N . CYS A 1 86 ? 12.673 2.466 17.691 1.00 65.50 86 CYS A N 1
ATOM 662 C CA . CYS A 1 86 ? 13.999 2.984 18.026 1.00 65.50 86 CYS A CA 1
ATOM 663 C C . CYS A 1 86 ? 15.009 1.854 18.265 1.00 65.50 86 CYS A C 1
ATOM 665 O O . CYS A 1 86 ? 16.120 1.911 17.746 1.00 65.50 86 CYS A O 1
ATOM 667 N N . VAL A 1 87 ? 14.621 0.798 18.986 1.00 72.75 87 VAL A N 1
ATOM 668 C CA . VAL A 1 87 ? 15.485 -0.371 19.221 1.00 72.75 87 VAL A CA 1
ATOM 669 C C . VAL A 1 87 ? 15.770 -1.119 17.918 1.00 72.75 87 VAL A C 1
ATOM 671 O O . VAL A 1 87 ? 16.921 -1.462 17.656 1.00 72.75 87 VAL A O 1
ATOM 674 N N . GLY A 1 88 ? 14.760 -1.324 17.068 1.00 67.00 88 GLY A N 1
ATOM 675 C CA . GLY A 1 88 ? 14.928 -1.972 15.765 1.00 67.00 88 GLY A CA 1
ATOM 676 C C . GLY A 1 88 ? 15.829 -1.178 14.815 1.00 67.00 88 GLY A C 1
ATOM 677 O O . GLY A 1 88 ? 16.695 -1.760 14.160 1.00 67.00 88 GLY A O 1
ATOM 678 N N . VAL A 1 89 ? 15.675 0.149 14.785 1.00 68.31 89 VAL A N 1
ATOM 679 C CA . VAL A 1 89 ? 16.512 1.065 13.997 1.00 68.31 89 VAL A CA 1
ATOM 680 C C . VAL A 1 89 ? 17.950 1.036 14.506 1.00 68.31 89 VAL A C 1
ATOM 682 O O . VAL A 1 89 ? 18.858 0.799 13.715 1.00 68.31 89 VAL A O 1
ATOM 685 N N . MET A 1 90 ? 18.171 1.184 15.816 1.00 63.91 90 MET A N 1
ATOM 686 C CA . MET A 1 90 ? 19.516 1.149 16.402 1.00 63.91 90 MET A CA 1
ATOM 687 C C . MET A 1 90 ? 20.208 -0.206 16.195 1.00 63.91 90 MET A C 1
ATOM 689 O O . MET A 1 90 ? 21.389 -0.237 15.858 1.00 63.91 90 MET A O 1
ATOM 693 N N . ALA A 1 91 ? 19.487 -1.325 16.316 1.00 68.31 91 ALA A N 1
ATOM 694 C CA . ALA A 1 91 ? 20.035 -2.660 16.058 1.00 68.31 91 ALA A CA 1
ATOM 695 C C . ALA A 1 91 ? 20.405 -2.866 14.576 1.00 68.31 91 ALA A C 1
ATOM 697 O O . ALA A 1 91 ? 21.457 -3.423 14.256 1.00 68.31 91 ALA A O 1
ATOM 698 N N . CYS A 1 92 ? 19.569 -2.383 13.654 1.00 68.81 92 CYS A N 1
ATOM 699 C CA . CYS A 1 92 ? 19.858 -2.450 12.220 1.00 68.81 92 CYS A CA 1
ATOM 700 C C . CYS A 1 92 ? 21.058 -1.582 11.836 1.00 68.81 92 CYS A C 1
ATOM 702 O O . CYS A 1 92 ? 21.914 -2.006 11.060 1.00 68.81 92 CYS A O 1
ATOM 704 N N . VAL A 1 93 ? 21.165 -0.395 12.426 1.00 64.50 93 VAL A N 1
ATOM 705 C CA . VAL A 1 93 ? 22.286 0.507 12.160 1.00 64.50 93 VAL A CA 1
ATOM 706 C C . VAL A 1 93 ? 23.581 -0.019 12.780 1.00 64.50 93 VAL A C 1
ATOM 708 O O . VAL A 1 93 ? 24.617 0.009 12.120 1.00 64.50 93 VAL A O 1
ATOM 711 N N . GLY A 1 94 ? 23.521 -0.627 13.969 1.00 65.12 94 GLY A N 1
ATOM 712 C CA . GLY A 1 94 ? 24.665 -1.301 14.594 1.00 65.12 94 GLY A CA 1
ATOM 713 C C . GLY A 1 94 ? 25.200 -2.506 13.807 1.00 65.12 94 GLY A C 1
ATOM 714 O O . GLY A 1 94 ? 26.358 -2.875 13.965 1.00 65.12 94 GLY A O 1
ATOM 715 N N . THR A 1 95 ? 24.392 -3.097 12.919 1.00 66.38 95 THR A N 1
ATOM 716 C CA . THR A 1 95 ? 24.814 -4.181 12.008 1.00 66.38 95 THR A CA 1
ATOM 717 C C . THR A 1 95 ? 25.248 -3.680 10.624 1.00 66.38 95 THR A C 1
ATOM 719 O O . THR A 1 95 ? 25.501 -4.488 9.731 1.00 66.38 95 THR A O 1
ATOM 722 N N . GLY A 1 96 ? 25.335 -2.358 10.425 1.00 63.09 96 GLY A N 1
ATOM 723 C CA . GLY A 1 96 ? 25.719 -1.733 9.154 1.00 63.09 96 GLY A CA 1
ATOM 724 C C . GLY A 1 96 ? 24.625 -1.747 8.080 1.00 63.09 96 GLY A C 1
ATOM 725 O O . GLY A 1 96 ? 24.860 -1.309 6.957 1.00 63.09 96 GLY A O 1
ATOM 726 N N . ARG A 1 97 ? 23.412 -2.219 8.401 1.00 64.94 97 ARG A N 1
ATOM 727 C CA . ARG A 1 97 ? 22.257 -2.243 7.489 1.00 64.94 97 ARG A CA 1
ATOM 728 C C . ARG A 1 97 ? 21.404 -0.992 7.688 1.00 64.94 97 ARG A C 1
ATOM 730 O O . ARG A 1 97 ? 20.283 -1.038 8.193 1.00 64.94 97 ARG A O 1
ATOM 737 N N . THR A 1 98 ? 21.946 0.153 7.290 1.00 66.38 98 THR A N 1
ATOM 738 C CA . THR A 1 98 ? 21.278 1.460 7.425 1.00 66.38 98 THR A CA 1
ATOM 739 C C . THR A 1 98 ? 19.898 1.470 6.764 1.00 66.38 98 THR A C 1
ATOM 741 O O . THR A 1 98 ? 18.934 1.971 7.338 1.00 66.38 98 THR A O 1
ATOM 744 N N . THR A 1 99 ? 19.757 0.806 5.620 1.00 63.47 99 THR A N 1
ATOM 745 C CA . THR A 1 99 ? 18.510 0.726 4.855 1.00 63.47 99 THR A CA 1
ATOM 746 C C . THR A 1 99 ? 17.412 -0.114 5.515 1.00 63.47 99 THR A C 1
ATOM 748 O O . THR A 1 99 ? 16.238 0.243 5.398 1.00 63.47 99 THR A O 1
ATOM 751 N N . THR A 1 100 ? 17.739 -1.176 6.269 1.00 65.62 100 THR A N 1
ATOM 752 C CA . THR A 1 100 ? 16.715 -1.920 7.040 1.00 65.62 100 THR A CA 1
ATOM 753 C C . THR A 1 100 ? 16.225 -1.073 8.209 1.00 65.62 100 THR A C 1
ATOM 755 O O . THR A 1 100 ? 15.040 -1.101 8.541 1.00 65.62 100 THR A O 1
ATOM 758 N N . GLY A 1 101 ? 17.124 -0.272 8.793 1.00 67.19 101 GLY A N 1
ATOM 759 C CA . GLY A 1 101 ? 16.783 0.725 9.802 1.00 67.19 101 GLY A CA 1
ATOM 760 C C . GLY A 1 101 ? 15.791 1.757 9.264 1.00 67.19 101 GLY A C 1
ATOM 761 O O . GLY A 1 101 ? 14.766 1.993 9.896 1.00 67.19 101 GLY A O 1
ATOM 762 N N . LEU A 1 102 ? 16.025 2.299 8.064 1.00 66.94 102 LEU A N 1
ATOM 763 C CA . LEU A 1 102 ? 15.105 3.247 7.418 1.00 66.94 102 LEU A CA 1
ATOM 764 C C . LEU A 1 102 ? 13.693 2.663 7.244 1.00 66.94 102 LEU A C 1
ATOM 766 O O . LEU A 1 102 ? 12.707 3.306 7.607 1.00 66.94 102 LEU A O 1
ATOM 770 N N . ALA A 1 103 ? 13.587 1.431 6.737 1.00 66.75 103 ALA A N 1
ATOM 771 C CA . ALA A 1 103 ? 12.297 0.771 6.531 1.00 66.75 103 ALA A CA 1
ATOM 772 C C . ALA A 1 103 ? 11.527 0.564 7.850 1.00 66.75 103 ALA A C 1
ATOM 774 O O . ALA A 1 103 ? 10.326 0.836 7.918 1.00 66.75 103 ALA A O 1
ATOM 775 N N . LEU A 1 104 ? 12.220 0.149 8.917 1.00 68.38 104 LEU A N 1
ATOM 776 C CA . LEU A 1 104 ? 11.624 0.007 10.249 1.00 68.38 104 LEU A CA 1
ATOM 777 C C . LEU A 1 104 ? 11.222 1.356 10.851 1.00 68.38 104 LEU A C 1
ATOM 779 O O . LEU A 1 104 ? 10.163 1.441 11.474 1.00 68.38 104 LEU A O 1
ATOM 783 N N . ALA A 1 105 ? 12.021 2.405 10.639 1.00 67.69 105 ALA A N 1
ATOM 784 C CA . ALA A 1 105 ? 11.696 3.759 11.076 1.00 67.69 105 ALA A CA 1
ATOM 785 C C . ALA A 1 105 ? 10.387 4.238 10.441 1.00 67.69 105 ALA A C 1
ATOM 787 O O . ALA A 1 105 ? 9.492 4.673 11.155 1.00 67.69 105 ALA A O 1
ATOM 788 N N . ILE A 1 106 ? 10.227 4.075 9.124 1.00 69.12 106 ILE A N 1
ATOM 789 C CA . ILE A 1 106 ? 9.009 4.469 8.398 1.00 69.12 106 ILE A CA 1
ATOM 790 C C . ILE A 1 106 ? 7.791 3.657 8.857 1.00 69.12 106 ILE A C 1
ATOM 792 O O . ILE A 1 106 ? 6.717 4.224 9.088 1.00 69.12 106 ILE A O 1
ATOM 796 N N . ALA A 1 107 ? 7.941 2.342 9.038 1.00 67.81 107 ALA A N 1
ATOM 797 C CA . ALA A 1 107 ? 6.878 1.492 9.579 1.00 67.81 107 ALA A CA 1
ATOM 798 C C . ALA A 1 107 ? 6.474 1.925 11.002 1.00 67.81 107 ALA A C 1
ATOM 800 O O . ALA A 1 107 ? 5.292 1.994 11.337 1.00 67.81 107 ALA A O 1
ATOM 801 N N . GLY A 1 108 ? 7.451 2.300 11.823 1.00 67.56 108 GLY A N 1
ATOM 802 C CA . GLY A 1 108 ? 7.222 2.833 13.158 1.00 67.56 108 GLY A CA 1
ATOM 803 C C . GLY A 1 108 ? 6.540 4.192 13.169 1.00 67.56 108 GLY A C 1
ATOM 804 O O . GLY A 1 108 ? 5.550 4.380 13.871 1.00 67.56 108 GLY A O 1
ATOM 805 N N . THR A 1 109 ? 7.024 5.141 12.365 1.00 65.25 109 THR A N 1
ATOM 806 C CA . THR A 1 109 ? 6.433 6.477 12.257 1.00 65.25 109 THR A CA 1
ATOM 807 C C . THR A 1 109 ? 5.004 6.395 11.738 1.00 65.25 109 THR A C 1
ATOM 809 O O . THR A 1 109 ? 4.131 7.053 12.293 1.00 65.25 109 THR A O 1
ATOM 812 N N . SER A 1 110 ? 4.728 5.559 10.734 1.00 65.50 110 SER A N 1
ATOM 813 C CA . SER A 1 110 ? 3.363 5.355 10.231 1.00 65.50 110 SER A CA 1
ATOM 814 C C . SER A 1 110 ? 2.441 4.720 11.278 1.00 65.50 110 SER A C 1
ATOM 816 O O . SER A 1 110 ? 1.309 5.179 11.431 1.00 65.50 110 SER A O 1
ATOM 818 N N . ALA A 1 111 ? 2.924 3.757 12.071 1.00 66.56 111 ALA A N 1
ATOM 819 C CA . ALA A 1 111 ? 2.170 3.193 13.193 1.00 66.56 111 ALA A CA 1
ATOM 820 C C . ALA A 1 111 ? 1.894 4.233 14.295 1.00 66.56 111 ALA A C 1
ATOM 822 O O . ALA A 1 111 ? 0.770 4.344 14.782 1.00 66.56 111 ALA A O 1
ATOM 823 N N . VAL A 1 112 ? 2.890 5.045 14.654 1.00 66.38 112 VAL A N 1
ATOM 824 C CA . VAL A 1 112 ? 2.746 6.122 15.645 1.00 66.38 112 VAL A CA 1
ATOM 825 C C . VAL A 1 112 ? 1.769 7.181 15.150 1.00 66.38 112 VAL A C 1
ATOM 827 O O . VAL A 1 112 ? 0.867 7.568 15.887 1.00 66.38 112 VAL A O 1
ATOM 830 N N . VAL A 1 113 ? 1.889 7.608 13.893 1.00 66.00 113 VAL A N 1
ATOM 831 C CA . VAL A 1 113 ? 0.943 8.519 13.236 1.00 66.00 113 VAL A CA 1
ATOM 832 C C . VAL A 1 113 ? -0.470 7.934 13.299 1.00 66.00 113 VAL A C 1
ATOM 834 O O . VAL A 1 113 ? -1.385 8.609 13.773 1.00 66.00 113 VAL A O 1
ATOM 837 N N . ALA A 1 114 ? -0.643 6.658 12.946 1.00 62.84 114 ALA A N 1
ATOM 838 C CA . ALA A 1 114 ? -1.931 5.975 13.039 1.00 62.84 114 ALA A CA 1
ATOM 839 C C . ALA A 1 114 ? -2.511 5.971 14.468 1.00 62.84 114 ALA A C 1
ATOM 841 O O . ALA A 1 114 ? -3.724 6.033 14.640 1.00 62.84 114 ALA A O 1
ATOM 842 N N . MET A 1 115 ? -1.667 5.944 15.503 1.00 65.38 115 MET A N 1
ATOM 843 C CA . MET A 1 115 ? -2.096 5.965 16.908 1.00 65.38 115 MET A CA 1
ATOM 844 C C . MET A 1 115 ? -2.294 7.382 17.483 1.00 65.38 115 MET A C 1
ATOM 846 O O . MET A 1 115 ? -3.040 7.554 18.453 1.00 65.38 115 MET A O 1
ATOM 850 N N . VAL A 1 116 ? -1.634 8.399 16.916 1.00 65.31 116 VAL A N 1
ATOM 851 C CA . VAL A 1 116 ? -1.713 9.807 17.347 1.00 65.31 116 VAL A CA 1
ATOM 852 C C . VAL A 1 116 ? -2.987 10.479 16.834 1.00 65.31 116 VAL A C 1
ATOM 854 O O . VAL A 1 116 ? -3.638 11.213 17.588 1.00 65.31 116 VAL A O 1
ATOM 857 N N . PHE A 1 117 ? -3.372 10.230 15.579 1.00 65.06 117 PHE A N 1
ATOM 858 C CA . PHE A 1 117 ? -4.578 10.825 15.004 1.00 65.06 117 PHE A CA 1
ATOM 859 C C . PHE A 1 117 ? -5.853 10.239 15.638 1.00 65.06 117 PHE A C 1
ATOM 861 O O . PHE A 1 117 ? -5.990 9.038 15.858 1.00 65.06 117 PHE A O 1
ATOM 868 N N . ASN A 1 118 ? -6.824 11.107 15.948 1.00 67.81 118 ASN A N 1
ATOM 869 C CA . ASN A 1 118 ? -8.152 10.670 16.390 1.00 67.81 118 ASN A CA 1
ATOM 870 C C . ASN A 1 118 ? -8.900 9.980 15.231 1.00 67.81 118 ASN A C 1
ATOM 872 O O . ASN A 1 118 ? -8.604 10.260 14.070 1.00 67.81 118 ASN A O 1
ATOM 876 N N . ARG A 1 119 ? -9.922 9.155 15.515 1.00 68.44 119 ARG A N 1
ATOM 877 C CA . ARG A 1 119 ? -10.690 8.422 14.482 1.00 68.44 119 ARG A CA 1
ATOM 878 C C . ARG A 1 119 ? -11.168 9.310 13.334 1.00 68.44 119 ARG A C 1
ATOM 880 O O . ARG A 1 119 ? -11.107 8.904 12.181 1.00 68.44 119 ARG A O 1
ATOM 887 N N . VAL A 1 120 ? -11.624 10.522 13.651 1.00 71.06 120 VAL A N 1
ATOM 888 C CA . VAL A 1 120 ? -12.079 11.497 12.648 1.00 71.06 120 VAL A CA 1
ATOM 889 C C . VAL A 1 120 ? -10.918 11.961 11.768 1.00 71.06 120 VAL A C 1
ATOM 891 O O . VAL A 1 120 ? -11.058 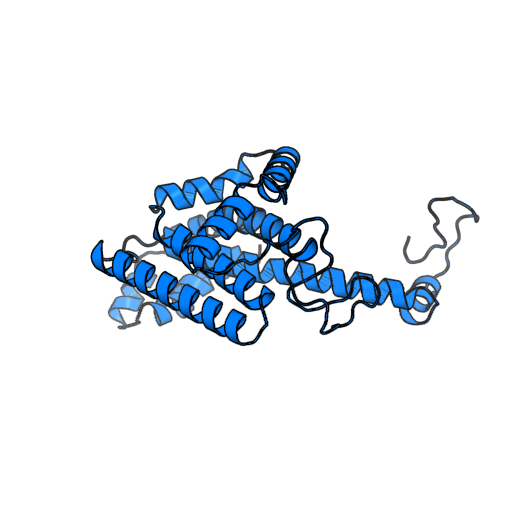11.994 10.555 1.00 71.06 120 VAL A O 1
ATOM 894 N N . GLY A 1 121 ? -9.752 12.241 12.356 1.00 73.69 121 GLY A N 1
ATOM 895 C CA . GLY A 1 121 ? -8.561 12.644 11.607 1.00 73.69 121 GLY A CA 1
ATOM 896 C C . GLY A 1 121 ? -8.032 11.537 10.697 1.00 73.69 121 GLY A C 1
ATOM 897 O O . GLY A 1 121 ? -7.699 11.809 9.550 1.00 73.69 121 GLY A O 1
ATOM 898 N N . LEU A 1 122 ? -8.023 10.288 11.175 1.00 74.56 122 LEU A N 1
ATOM 899 C CA . LEU A 1 122 ? -7.651 9.128 10.360 1.00 74.56 122 LEU A CA 1
ATOM 900 C C . LEU A 1 122 ? -8.613 8.948 9.186 1.00 74.56 122 LEU A C 1
ATOM 902 O O . LEU A 1 122 ? -8.161 8.862 8.050 1.00 74.56 122 LEU A O 1
ATOM 906 N N . ARG A 1 123 ? -9.929 8.973 9.438 1.00 73.19 123 ARG A N 1
ATOM 907 C CA . ARG A 1 123 ? -10.944 8.909 8.375 1.00 73.19 123 ARG A CA 1
ATOM 908 C C . ARG A 1 123 ? -10.704 9.991 7.321 1.00 73.19 123 ARG A C 1
ATOM 910 O O . ARG A 1 123 ? -10.590 9.664 6.150 1.00 73.19 123 ARG A O 1
ATOM 917 N N . THR A 1 124 ? -10.542 11.252 7.724 1.00 78.88 124 THR A N 1
ATOM 918 C CA . THR A 1 124 ? -10.315 12.359 6.780 1.00 78.88 124 THR A CA 1
ATOM 919 C C . THR A 1 124 ? -9.014 12.210 5.990 1.00 78.88 124 THR A C 1
ATOM 921 O O . THR A 1 124 ? -9.012 12.441 4.784 1.00 78.88 124 THR A O 1
ATOM 924 N N . LEU A 1 125 ? -7.916 11.806 6.638 1.00 78.94 125 LEU A N 1
ATOM 925 C CA . LEU A 1 125 ? -6.619 11.625 5.979 1.00 78.94 125 LEU A CA 1
ATOM 926 C C . LEU A 1 125 ? -6.674 10.522 4.920 1.00 78.94 125 LEU A C 1
ATOM 928 O O . LEU A 1 125 ? -6.135 10.684 3.827 1.00 78.94 125 LEU A O 1
ATOM 932 N N . PHE A 1 126 ? -7.329 9.411 5.250 1.00 78.50 126 PHE A N 1
ATOM 933 C CA . PHE A 1 126 ? -7.481 8.292 4.335 1.00 78.50 126 PHE A CA 1
ATOM 934 C C . PHE A 1 126 ? -8.517 8.576 3.245 1.00 78.50 126 PHE A C 1
ATOM 936 O O . PHE A 1 126 ? -8.302 8.118 2.138 1.00 78.50 126 PHE A O 1
ATOM 943 N N . TYR A 1 127 ? -9.537 9.411 3.478 1.00 79.44 127 TYR A N 1
ATOM 944 C CA . TYR A 1 127 ? -10.480 9.846 2.434 1.00 79.44 127 TYR A CA 1
ATOM 945 C C . TYR A 1 127 ? -9.921 10.872 1.449 1.00 79.44 127 TYR A C 1
ATOM 947 O O . TYR A 1 127 ? -10.449 11.016 0.348 1.00 79.44 127 TYR A O 1
ATOM 955 N N . LEU A 1 128 ? -8.851 11.577 1.816 1.00 82.56 128 LEU A N 1
ATOM 956 C CA . LEU A 1 128 ? -8.254 12.624 0.990 1.00 82.56 128 LEU A CA 1
ATOM 957 C C . LEU A 1 128 ? -7.920 12.208 -0.462 1.00 82.56 128 LEU A C 1
ATOM 959 O O . LEU A 1 128 ? -8.293 12.973 -1.351 1.00 82.56 128 LEU A O 1
ATOM 963 N N . PRO A 1 129 ? -7.306 11.034 -0.749 1.00 81.12 129 PRO A N 1
ATOM 964 C CA . PRO A 1 129 ? -6.985 10.614 -2.112 1.00 81.12 129 PRO A CA 1
ATOM 965 C C . PRO A 1 129 ? -8.211 10.606 -3.026 1.00 81.12 129 PRO A C 1
ATOM 967 O O . PRO A 1 129 ? -8.106 11.027 -4.172 1.00 81.12 129 PRO A O 1
ATOM 970 N N . TYR A 1 130 ? -9.373 10.184 -2.512 1.00 80.38 130 TYR A N 1
ATOM 971 C CA . TYR A 1 130 ? -10.602 10.055 -3.297 1.00 80.38 130 TYR A CA 1
ATOM 972 C C . TYR A 1 130 ? -11.108 11.394 -3.853 1.00 80.38 130 TYR A C 1
ATOM 974 O O . TYR A 1 130 ? -11.673 11.441 -4.943 1.00 80.38 130 TYR A O 1
ATOM 982 N N . PHE A 1 131 ? -10.894 12.492 -3.124 1.00 81.50 131 PHE A N 1
ATOM 983 C CA . PHE A 1 131 ? -11.348 13.824 -3.539 1.00 81.50 131 PHE A CA 1
ATOM 984 C C . PHE A 1 131 ? -10.336 14.563 -4.423 1.00 81.50 131 PHE A C 1
ATOM 986 O O . PHE A 1 131 ? -10.677 15.561 -5.060 1.00 81.50 131 PHE A O 1
ATOM 993 N N . THR A 1 132 ? -9.090 14.094 -4.475 1.00 84.94 132 THR A N 1
ATOM 994 C CA . THR A 1 132 ? -8.031 14.661 -5.318 1.00 84.94 132 THR A CA 1
ATOM 995 C C . THR A 1 132 ? -8.011 14.038 -6.712 1.00 84.94 132 THR A C 1
ATOM 997 O O . THR A 1 132 ? -8.051 12.825 -6.871 1.00 84.94 132 THR A O 1
ATOM 1000 N N . ALA A 1 133 ? -7.847 14.866 -7.749 1.00 88.62 133 ALA A N 1
ATOM 1001 C CA . ALA A 1 133 ? -7.570 14.375 -9.098 1.00 88.62 133 ALA A CA 1
ATOM 1002 C C . ALA A 1 133 ? -6.261 13.558 -9.124 1.00 88.62 133 ALA A C 1
ATOM 1004 O O . ALA A 1 133 ? -5.272 13.966 -8.512 1.00 88.62 133 ALA A O 1
ATOM 1005 N N . GLY A 1 134 ? -6.210 12.459 -9.887 1.00 84.62 134 GLY A N 1
ATOM 1006 C CA . GLY A 1 134 ? -5.037 11.567 -9.920 1.00 84.62 134 GLY A CA 1
ATOM 1007 C C . GLY A 1 134 ? -3.715 12.278 -10.249 1.00 84.62 134 GLY A C 1
ATOM 1008 O O . GLY A 1 134 ? -2.682 11.996 -9.645 1.00 84.62 134 GLY A O 1
ATOM 1009 N N . VAL A 1 135 ? -3.752 13.283 -11.133 1.00 88.12 135 VAL A N 1
ATOM 1010 C CA . VAL A 1 135 ? -2.579 14.122 -11.447 1.00 88.12 135 VAL A CA 1
ATOM 1011 C C . VAL A 1 135 ? -2.143 14.957 -10.237 1.00 88.12 135 VAL A C 1
ATOM 1013 O O . VAL A 1 135 ? -0.950 15.057 -9.956 1.00 88.12 135 VAL A O 1
ATOM 1016 N N . ALA A 1 136 ? -3.091 15.526 -9.489 1.00 88.94 136 ALA A N 1
ATOM 1017 C CA . ALA A 1 136 ? -2.797 16.307 -8.288 1.00 88.94 136 ALA A CA 1
ATOM 1018 C C . ALA A 1 136 ? -2.191 15.428 -7.186 1.00 88.94 136 ALA A C 1
ATOM 1020 O O . ALA A 1 136 ? -1.221 15.830 -6.547 1.00 88.94 136 ALA A O 1
ATOM 1021 N N . GLN A 1 137 ? -2.700 14.205 -7.020 1.00 87.31 137 GLN A N 1
ATOM 1022 C CA . GLN A 1 137 ? -2.131 13.223 -6.099 1.00 87.31 137 GLN A CA 1
ATOM 1023 C C . GLN A 1 137 ? -0.680 12.878 -6.463 1.00 87.31 137 GLN A C 1
ATOM 1025 O O . GLN A 1 137 ? 0.183 12.854 -5.586 1.00 87.31 137 GLN A O 1
ATOM 1030 N N . TYR A 1 138 ? -0.379 12.677 -7.748 1.00 87.38 138 TYR A N 1
ATOM 1031 C CA . TYR A 1 138 ? 0.997 12.445 -8.191 1.00 87.38 138 TYR A CA 1
ATOM 1032 C C . TYR A 1 138 ? 1.913 13.646 -7.910 1.00 87.38 138 TYR A C 1
ATOM 1034 O O . TYR A 1 138 ? 3.024 13.477 -7.409 1.00 87.38 138 TYR A O 1
ATOM 1042 N N . ILE A 1 139 ? 1.451 14.870 -8.185 1.00 90.56 139 ILE A N 1
ATOM 1043 C CA . ILE A 1 139 ? 2.220 16.094 -7.907 1.00 90.56 139 ILE A CA 1
ATOM 1044 C C . ILE A 1 139 ? 2.481 16.248 -6.403 1.00 90.56 139 ILE A C 1
ATOM 1046 O O . ILE A 1 139 ? 3.603 16.585 -6.016 1.00 90.56 139 ILE A O 1
ATOM 1050 N N . LEU A 1 140 ? 1.481 15.963 -5.563 1.00 89.69 140 LEU A N 1
ATOM 1051 C CA . LEU A 1 140 ? 1.607 15.976 -4.107 1.00 89.69 140 LEU A CA 1
ATOM 1052 C C . LEU A 1 140 ? 2.707 15.015 -3.653 1.00 89.69 140 LEU A C 1
ATOM 1054 O O . LEU A 1 140 ? 3.642 15.433 -2.974 1.00 89.69 140 LEU A O 1
ATOM 1058 N N . TRP A 1 141 ? 2.646 13.754 -4.077 1.00 89.56 141 TRP A N 1
ATOM 1059 C CA . TRP A 1 141 ? 3.655 12.767 -3.704 1.00 89.56 141 TRP A CA 1
ATOM 1060 C C . TRP A 1 141 ? 5.040 13.107 -4.247 1.00 89.56 141 TRP A C 1
ATOM 1062 O O . TRP A 1 141 ? 6.023 12.988 -3.521 1.00 89.56 141 TRP A O 1
ATOM 1072 N N . LYS A 1 142 ? 5.135 13.622 -5.477 1.00 88.50 142 LYS A N 1
ATOM 1073 C CA . LYS A 1 142 ? 6.402 14.112 -6.034 1.00 88.50 142 LYS A CA 1
ATOM 1074 C C . LYS A 1 142 ? 7.005 15.228 -5.179 1.00 88.50 142 LYS A C 1
ATOM 1076 O O . LYS A 1 142 ? 8.221 15.271 -5.028 1.00 88.50 142 LYS A O 1
ATOM 1081 N N . LEU A 1 143 ? 6.183 16.125 -4.629 1.00 89.69 143 LEU A N 1
ATOM 1082 C CA . LEU A 1 143 ? 6.629 17.170 -3.703 1.00 89.69 143 LEU A CA 1
ATOM 1083 C C . LEU A 1 143 ? 7.057 16.575 -2.353 1.00 89.69 143 LEU A C 1
ATOM 1085 O O . LEU A 1 143 ? 8.090 16.966 -1.812 1.00 89.69 143 LEU A O 1
ATOM 1089 N N . MET A 1 144 ? 6.289 15.613 -1.838 1.00 87.56 144 MET A N 1
ATOM 1090 C CA . MET A 1 144 ? 6.566 14.934 -0.571 1.00 87.56 144 MET A CA 1
ATOM 1091 C C . MET A 1 144 ? 7.873 14.135 -0.593 1.00 87.56 144 MET A C 1
ATOM 1093 O O . MET A 1 144 ? 8.611 14.151 0.392 1.00 87.56 144 MET A O 1
ATOM 1097 N N . PHE A 1 145 ? 8.165 13.491 -1.723 1.00 88.25 145 PHE A N 1
ATOM 1098 C CA . PHE A 1 145 ? 9.335 12.645 -1.949 1.00 88.25 145 PHE A CA 1
ATOM 1099 C C . PHE A 1 145 ? 10.581 13.389 -2.432 1.00 88.25 145 PHE A C 1
ATOM 1101 O O . PHE A 1 145 ? 11.588 12.745 -2.724 1.00 88.25 145 PHE A O 1
ATOM 1108 N N . ARG A 1 146 ? 10.554 14.726 -2.524 1.00 88.12 146 ARG A N 1
ATOM 1109 C CA . ARG A 1 146 ? 11.750 15.484 -2.917 1.00 88.12 146 ARG A CA 1
ATOM 1110 C C . ARG A 1 146 ? 12.919 15.188 -1.962 1.00 88.12 146 ARG A C 1
ATOM 1112 O O . ARG A 1 146 ? 12.748 15.415 -0.761 1.00 88.12 146 ARG A O 1
ATOM 1119 N N . PRO A 1 147 ? 14.097 14.777 -2.476 1.00 82.00 147 PRO A N 1
ATOM 1120 C CA . PRO A 1 147 ? 15.264 14.472 -1.651 1.00 82.00 147 PRO A CA 1
ATOM 1121 C C . PRO A 1 147 ? 15.673 15.621 -0.722 1.00 82.00 147 PRO A C 1
ATOM 1123 O O . PRO A 1 147 ? 15.807 15.422 0.486 1.00 82.00 147 PRO A O 1
ATOM 1126 N N . ASP A 1 148 ? 15.764 16.834 -1.273 1.00 78.44 148 ASP A N 1
ATOM 1127 C CA . ASP A 1 148 ? 16.387 17.976 -0.593 1.00 78.44 148 ASP A CA 1
ATOM 1128 C C . ASP A 1 148 ? 15.459 18.685 0.402 1.00 78.44 148 ASP A C 1
ATOM 1130 O O . ASP A 1 148 ? 15.876 19.058 1.499 1.00 78.44 148 ASP A O 1
ATOM 1134 N N . SER A 1 149 ? 14.186 18.867 0.035 1.00 78.38 149 SER A N 1
ATOM 1135 C CA . SER A 1 149 ? 13.216 19.719 0.751 1.00 78.38 149 SER A CA 1
ATOM 1136 C C . SER A 1 149 ? 11.856 19.057 0.998 1.00 78.38 149 SER A C 1
ATOM 1138 O O . SER A 1 149 ? 10.915 19.718 1.440 1.00 78.38 149 SER A O 1
ATOM 1140 N N . GLY A 1 150 ? 11.722 17.758 0.724 1.00 86.00 150 GLY A N 1
ATOM 1141 C CA . GLY A 1 150 ? 10.471 17.040 0.934 1.00 86.00 150 GLY A CA 1
ATOM 1142 C C . GLY A 1 150 ? 10.123 16.909 2.426 1.00 86.00 150 GLY A C 1
ATOM 1143 O O . GLY A 1 150 ? 11.006 16.590 3.228 1.00 86.00 150 GLY A O 1
ATOM 1144 N N . PRO A 1 151 ? 8.851 17.098 2.830 1.00 84.94 151 PRO A N 1
ATOM 1145 C CA . PRO A 1 151 ? 8.412 16.930 4.217 1.00 84.94 151 PRO A CA 1
ATOM 1146 C C . PRO A 1 151 ? 8.686 15.526 4.772 1.00 84.94 151 PRO A C 1
ATOM 1148 O O . PRO A 1 151 ? 9.023 15.400 5.947 1.00 84.94 151 PRO A O 1
ATOM 1151 N N . ILE A 1 152 ? 8.604 14.479 3.938 1.00 83.88 152 ILE A N 1
ATOM 1152 C CA . ILE A 1 152 ? 8.917 13.105 4.360 1.00 83.88 152 ILE A CA 1
ATOM 1153 C C . ILE A 1 152 ? 10.391 13.018 4.760 1.00 83.88 152 ILE A C 1
ATOM 1155 O O . ILE A 1 152 ? 10.707 12.625 5.881 1.00 83.88 152 ILE A O 1
ATOM 1159 N N . ASN A 1 153 ? 11.296 13.479 3.897 1.00 83.50 153 ASN A N 1
ATOM 1160 C CA . ASN A 1 153 ? 12.733 13.436 4.165 1.00 83.50 153 ASN A CA 1
ATOM 1161 C C . ASN A 1 153 ? 13.154 14.370 5.298 1.00 83.50 153 ASN A C 1
ATOM 1163 O O . ASN A 1 153 ? 14.055 14.037 6.063 1.00 83.50 153 ASN A O 1
ATOM 1167 N N . ALA A 1 154 ? 12.495 15.519 5.448 1.00 82.25 154 ALA A N 1
ATOM 1168 C CA . ALA A 1 154 ? 12.689 16.394 6.599 1.00 82.25 154 ALA A CA 1
ATOM 1169 C C . ALA A 1 154 ? 12.299 15.692 7.911 1.00 82.25 154 ALA A C 1
ATOM 1171 O O . ALA A 1 154 ? 13.060 15.737 8.876 1.00 82.25 154 ALA A O 1
ATOM 1172 N N . SER A 1 155 ? 11.160 14.991 7.933 1.00 75.75 155 SER A N 1
ATOM 1173 C CA . SER A 1 155 ? 10.714 14.245 9.115 1.00 75.75 155 SER A CA 1
ATOM 1174 C C . SER A 1 155 ? 11.630 13.064 9.457 1.00 75.75 155 SER A C 1
ATOM 1176 O O . SER A 1 155 ? 11.933 12.854 10.630 1.00 75.75 155 SER A O 1
ATOM 1178 N N . LEU A 1 156 ? 12.142 12.347 8.450 1.00 75.75 156 LEU A N 1
ATOM 1179 C CA . LEU A 1 156 ? 13.100 11.258 8.648 1.00 75.75 156 LEU A CA 1
ATOM 1180 C C . LEU A 1 156 ? 14.435 11.772 9.188 1.00 75.75 156 LEU A C 1
ATOM 1182 O O . LEU A 1 156 ? 14.935 11.229 10.167 1.00 75.75 156 LEU A O 1
ATOM 1186 N N . ARG A 1 157 ? 14.964 12.866 8.626 1.00 78.38 157 ARG A N 1
ATOM 1187 C CA . ARG A 1 157 ? 16.179 13.519 9.139 1.00 78.38 157 ARG A CA 1
ATOM 1188 C C . ARG A 1 157 ? 16.014 13.977 10.584 1.00 78.38 157 ARG A C 1
ATOM 1190 O O . ARG A 1 157 ? 16.898 13.736 11.395 1.00 78.38 157 ARG A O 1
ATOM 1197 N N . ALA A 1 158 ? 14.874 14.579 10.928 1.00 74.75 158 ALA A N 1
ATOM 1198 C CA . ALA A 1 158 ? 14.586 14.972 12.307 1.00 74.75 158 ALA A CA 1
ATOM 1199 C C . ALA A 1 158 ? 14.540 13.760 13.257 1.00 74.75 158 ALA A C 1
ATOM 1201 O O . ALA A 1 158 ? 15.044 13.834 14.377 1.00 74.75 158 ALA A O 1
ATOM 1202 N N . LEU A 1 159 ? 13.973 12.637 12.806 1.00 71.69 159 LEU A N 1
ATOM 1203 C CA . LEU A 1 159 ? 13.923 11.397 13.576 1.00 71.69 159 LEU A CA 1
ATOM 1204 C C . LEU A 1 159 ? 15.317 10.777 13.756 1.00 71.69 159 LEU A C 1
ATOM 1206 O O . LEU A 1 159 ? 15.650 10.368 14.865 1.00 71.69 159 LEU A O 1
ATOM 1210 N N . PHE A 1 160 ? 16.154 10.748 12.716 1.00 73.06 160 PHE A N 1
ATOM 1211 C CA . PHE A 1 160 ? 17.528 10.244 12.833 1.00 73.06 160 PHE A CA 1
ATOM 1212 C C . PHE A 1 160 ? 18.395 11.149 13.704 1.00 73.06 160 PHE A C 1
ATOM 1214 O O . PHE A 1 160 ? 19.089 10.643 14.584 1.00 73.06 160 PHE A O 1
ATOM 1221 N N . ALA A 1 161 ? 18.252 12.471 13.577 1.00 76.56 161 ALA A N 1
ATOM 1222 C CA . ALA A 1 161 ? 18.920 13.435 14.445 1.00 76.56 161 ALA A CA 1
ATOM 1223 C C . ALA A 1 161 ? 18.530 13.255 15.924 1.00 76.56 161 ALA A C 1
ATOM 1225 O O . ALA A 1 161 ? 19.395 13.309 16.795 1.00 76.56 161 ALA A O 1
ATOM 1226 N N . MET A 1 162 ? 17.254 12.974 16.220 1.00 67.31 162 MET A N 1
ATOM 1227 C CA . MET A 1 162 ? 16.795 12.681 17.587 1.00 67.31 162 MET A CA 1
ATOM 1228 C C . MET A 1 162 ? 17.428 11.400 18.160 1.00 67.31 162 MET A C 1
ATOM 1230 O O . MET A 1 162 ? 17.631 11.306 19.368 1.00 67.31 162 MET A O 1
ATOM 1234 N N . ILE A 1 163 ? 17.746 10.427 17.304 1.00 68.94 163 ILE A N 1
ATOM 1235 C CA . ILE A 1 163 ? 18.376 9.151 17.679 1.00 68.94 163 ILE A CA 1
ATOM 1236 C C . ILE A 1 163 ? 19.921 9.246 17.612 1.00 68.94 163 ILE A C 1
ATOM 1238 O O . ILE A 1 163 ? 20.617 8.309 17.993 1.00 68.94 163 ILE A O 1
ATOM 1242 N N . GLY A 1 164 ? 20.484 10.387 17.190 1.00 70.00 164 GLY A N 1
ATOM 1243 C CA . GLY A 1 164 ? 21.932 10.595 17.059 1.00 70.00 164 GLY A CA 1
ATOM 1244 C C . GLY A 1 164 ? 22.562 9.871 15.863 1.00 70.00 164 GLY A C 1
ATOM 1245 O O . GLY A 1 164 ? 23.760 9.598 15.870 1.00 70.00 164 GLY A O 1
ATOM 1246 N N . LEU A 1 165 ? 21.758 9.530 14.856 1.00 69.94 165 LEU A N 1
ATOM 1247 C CA . LEU A 1 165 ? 22.180 8.835 13.645 1.00 69.94 165 LEU A CA 1
ATOM 1248 C C . LEU A 1 165 ? 22.249 9.817 12.473 1.00 69.94 165 LEU A C 1
ATOM 1250 O O . LEU A 1 165 ? 21.264 10.484 12.171 1.00 69.94 165 LEU A O 1
ATOM 1254 N N . ASP A 1 166 ? 23.394 9.873 11.794 1.00 67.31 166 ASP A N 1
ATOM 1255 C CA . ASP A 1 166 ? 23.573 10.661 10.570 1.00 67.31 166 ASP A CA 1
ATOM 1256 C C . ASP A 1 166 ? 23.411 9.737 9.356 1.00 67.31 166 ASP A C 1
ATOM 1258 O O . ASP A 1 166 ? 24.363 9.127 8.871 1.00 67.31 166 ASP A O 1
ATOM 1262 N N . ILE A 1 167 ? 22.154 9.511 8.963 1.00 70.38 167 ILE A N 1
ATOM 1263 C CA . ILE A 1 167 ? 21.791 8.654 7.830 1.00 70.38 167 ILE A CA 1
ATOM 1264 C C . ILE A 1 167 ? 21.084 9.515 6.794 1.00 70.38 167 ILE A C 1
ATOM 1266 O O . ILE A 1 167 ? 20.044 10.116 7.083 1.00 70.38 167 ILE A O 1
ATOM 1270 N N . ASP A 1 168 ? 21.615 9.511 5.574 1.00 74.12 168 ASP A N 1
ATOM 1271 C CA . ASP A 1 168 ? 20.974 10.184 4.456 1.00 74.12 168 ASP A CA 1
ATOM 1272 C C . ASP A 1 168 ? 19.618 9.533 4.135 1.00 74.12 168 ASP A C 1
ATOM 1274 O O . ASP A 1 168 ? 19.517 8.304 4.012 1.00 74.12 168 ASP A O 1
ATOM 1278 N N . PRO A 1 169 ? 18.542 10.331 4.011 1.00 74.88 169 PRO A N 1
ATOM 1279 C CA . PRO A 1 169 ? 17.236 9.809 3.652 1.00 74.88 169 PRO A CA 1
ATOM 1280 C C . PRO A 1 169 ? 17.258 9.218 2.232 1.00 74.88 169 PRO A C 1
ATOM 1282 O O . PRO A 1 169 ? 18.037 9.652 1.382 1.00 74.88 169 PRO A O 1
ATOM 1285 N N . PRO A 1 170 ? 16.375 8.248 1.942 1.00 77.31 170 PRO A N 1
ATOM 1286 C CA . PRO A 1 170 ? 16.370 7.584 0.649 1.00 77.31 170 PRO A CA 1
ATOM 1287 C C . PRO A 1 170 ? 15.933 8.541 -0.470 1.00 77.31 170 PRO A C 1
ATOM 1289 O O . PRO A 1 170 ? 15.020 9.359 -0.299 1.00 77.31 170 PRO A O 1
ATOM 1292 N N . ASP A 1 171 ? 16.551 8.399 -1.645 1.00 84.94 171 ASP A N 1
ATOM 1293 C CA . ASP A 1 171 ? 16.037 8.991 -2.880 1.00 84.94 171 ASP A CA 1
ATOM 1294 C C . ASP A 1 171 ? 14.885 8.134 -3.414 1.00 84.94 171 ASP A C 1
ATOM 1296 O O . ASP A 1 171 ? 15.062 7.168 -4.156 1.00 84.94 171 ASP A O 1
ATOM 1300 N N . TRP A 1 172 ? 13.678 8.499 -3.002 1.00 84.62 172 TRP A N 1
ATOM 1301 C CA . TRP A 1 172 ? 12.454 7.764 -3.288 1.00 84.62 172 TRP A CA 1
ATOM 1302 C C . TRP A 1 172 ? 12.144 7.578 -4.765 1.00 84.62 172 TRP A C 1
ATOM 1304 O O . TRP A 1 172 ? 11.465 6.615 -5.084 1.00 84.62 172 TRP A O 1
ATOM 1314 N N . LEU A 1 173 ? 12.548 8.495 -5.650 1.00 84.94 173 LEU A N 1
ATOM 1315 C CA . LEU A 1 173 ? 12.142 8.464 -7.062 1.00 84.94 173 LEU A CA 1
ATOM 1316 C C . LEU A 1 173 ? 13.315 8.240 -8.016 1.00 84.94 173 LEU A C 1
ATOM 1318 O O . LEU A 1 173 ? 13.093 7.702 -9.101 1.00 84.94 173 LEU A O 1
ATOM 1322 N N . GLY A 1 174 ? 14.535 8.632 -7.641 1.00 84.00 174 GLY A N 1
ATOM 1323 C CA . GLY A 1 174 ? 15.730 8.394 -8.452 1.00 84.00 174 GLY A CA 1
ATOM 1324 C C . GLY A 1 174 ? 16.459 7.090 -8.122 1.00 84.00 174 GLY A C 1
ATOM 1325 O O . GLY A 1 174 ? 17.188 6.574 -8.970 1.00 84.00 174 GLY A O 1
ATOM 1326 N N . SER A 1 175 ? 16.235 6.502 -6.940 1.00 84.06 175 SER A N 1
ATOM 1327 C CA . SER A 1 1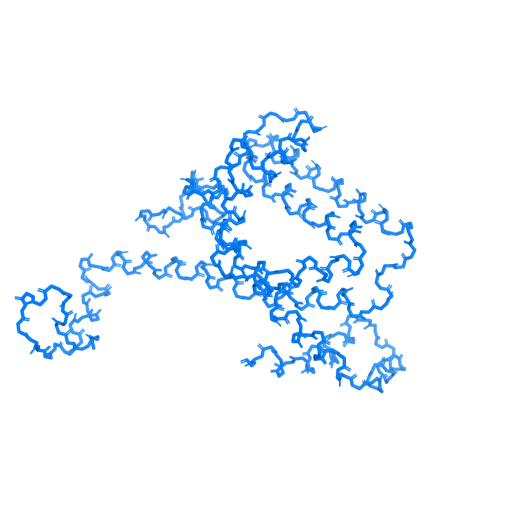75 ? 16.895 5.251 -6.555 1.00 84.06 175 SER A CA 1
ATOM 1328 C C . SER A 1 175 ? 16.254 4.021 -7.194 1.00 84.06 175 SER A C 1
ATOM 1330 O O . SER A 1 175 ? 15.030 3.869 -7.249 1.00 84.06 175 SER A O 1
ATOM 1332 N N . THR A 1 176 ? 17.107 3.089 -7.617 1.00 81.19 176 THR A N 1
ATOM 1333 C CA . THR A 1 176 ? 16.718 1.755 -8.093 1.00 81.19 176 THR A CA 1
ATOM 1334 C C . THR A 1 176 ? 16.685 0.701 -6.988 1.00 81.19 176 THR A C 1
ATOM 1336 O O . THR A 1 176 ? 16.251 -0.425 -7.244 1.00 81.19 176 THR A O 1
ATOM 1339 N N . ALA A 1 177 ? 17.109 1.058 -5.772 1.00 79.81 177 ALA A N 1
ATOM 1340 C CA . ALA A 1 177 ? 17.062 0.172 -4.620 1.00 79.81 177 ALA A CA 1
ATOM 1341 C C . ALA A 1 177 ? 15.613 -0.180 -4.267 1.00 79.81 177 ALA A C 1
ATOM 1343 O O . ALA A 1 177 ? 14.698 0.627 -4.450 1.00 79.81 177 ALA A O 1
ATOM 1344 N N . ASN A 1 178 ? 15.401 -1.391 -3.767 1.00 77.19 178 ASN A N 1
ATOM 1345 C CA . ASN A 1 178 ? 14.077 -1.838 -3.365 1.00 77.19 178 ASN A CA 1
ATOM 1346 C C . ASN A 1 178 ? 14.121 -2.880 -2.248 1.00 77.19 178 ASN A C 1
ATOM 1348 O O . ASN A 1 178 ? 15.135 -3.545 -2.015 1.00 77.19 178 ASN A O 1
ATOM 1352 N N . LEU A 1 179 ? 12.978 -3.057 -1.586 1.00 74.62 179 LEU A N 1
ATOM 1353 C CA . LEU A 1 179 ? 12.870 -3.907 -0.401 1.00 74.62 179 LEU A CA 1
ATOM 1354 C C . LEU A 1 179 ? 13.174 -5.393 -0.678 1.00 74.62 179 LEU A C 1
ATOM 1356 O O . LEU A 1 179 ? 13.662 -6.099 0.198 1.00 74.62 179 LEU A O 1
ATOM 1360 N N . LEU A 1 180 ? 12.911 -5.873 -1.898 1.00 73.06 180 LEU A N 1
ATOM 1361 C CA . LEU A 1 180 ? 13.175 -7.264 -2.304 1.00 73.06 180 LEU A CA 1
ATOM 1362 C C . LEU A 1 180 ? 14.533 -7.466 -2.997 1.00 73.06 180 LEU A C 1
ATOM 1364 O O . LEU A 1 180 ? 14.763 -8.528 -3.576 1.00 73.06 180 LEU A O 1
ATOM 1368 N N . CYS A 1 181 ? 15.420 -6.465 -2.971 1.00 72.44 181 CYS A N 1
ATOM 1369 C CA . CYS A 1 181 ? 16.746 -6.521 -3.595 1.00 72.44 181 CYS A CA 1
ATOM 1370 C C . CYS A 1 181 ? 16.728 -6.786 -5.113 1.00 72.44 181 CYS A C 1
ATOM 1372 O O . CYS A 1 181 ? 17.722 -7.240 -5.664 1.00 72.44 181 CYS A O 1
ATOM 1374 N N . LEU A 1 182 ? 15.614 -6.580 -5.811 1.00 73.81 182 LEU A N 1
ATOM 1375 C CA . LEU A 1 182 ? 15.492 -6.948 -7.223 1.00 73.81 182 LEU A CA 1
ATOM 1376 C C . LEU A 1 182 ? 16.211 -5.932 -8.107 1.00 73.81 182 LEU A C 1
ATOM 1378 O O . LEU A 1 182 ? 15.789 -4.782 -8.216 1.00 73.81 182 LEU A O 1
ATOM 1382 N N . ASP A 1 183 ? 17.227 -6.380 -8.829 1.00 72.62 183 ASP A N 1
ATOM 1383 C CA . ASP A 1 183 ? 17.928 -5.548 -9.801 1.00 72.62 183 ASP A CA 1
ATOM 1384 C C . ASP A 1 183 ? 17.007 -5.159 -10.984 1.00 72.62 183 ASP A C 1
ATOM 1386 O O . ASP A 1 183 ? 16.359 -6.029 -11.580 1.00 72.62 183 ASP A O 1
ATOM 1390 N N . PRO A 1 184 ? 16.918 -3.865 -11.357 1.00 68.31 184 PRO A N 1
ATOM 1391 C CA . PRO A 1 184 ? 16.181 -3.425 -12.539 1.00 68.31 184 PRO A CA 1
ATOM 1392 C C . PRO A 1 184 ? 16.631 -4.070 -13.850 1.00 68.31 184 PRO A C 1
ATOM 1394 O O . PRO A 1 184 ? 15.827 -4.157 -14.777 1.00 68.31 184 PRO A O 1
ATOM 1397 N N . GLN A 1 185 ? 17.894 -4.474 -13.986 1.00 68.12 185 GLN A N 1
ATOM 1398 C CA . GLN A 1 185 ? 18.425 -5.007 -15.243 1.00 68.12 185 GLN A CA 1
ATOM 1399 C C . GLN A 1 185 ? 18.202 -6.512 -15.380 1.00 68.12 185 GLN A C 1
ATOM 1401 O O . GLN A 1 185 ? 17.833 -6.980 -16.458 1.00 68.12 185 GLN A O 1
ATOM 1406 N N . THR A 1 186 ? 18.399 -7.264 -14.299 1.00 67.25 186 THR A N 1
ATOM 1407 C CA . THR A 1 186 ? 18.317 -8.732 -14.315 1.00 67.25 186 THR A CA 1
ATOM 1408 C C . THR A 1 186 ? 16.995 -9.280 -13.782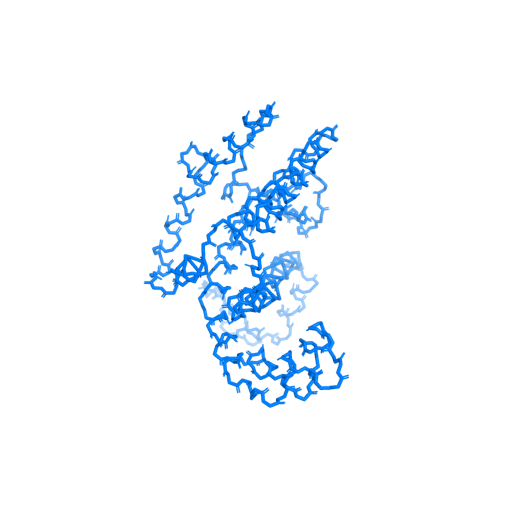 1.00 67.25 186 THR A C 1
ATOM 1410 O O . THR A 1 186 ? 16.634 -10.406 -14.119 1.00 67.25 186 THR A O 1
ATOM 1413 N N . GLY A 1 187 ? 16.250 -8.506 -12.986 1.00 65.00 187 GLY A N 1
ATOM 1414 C CA . GLY A 1 187 ? 15.008 -8.948 -12.341 1.00 65.00 187 GLY A CA 1
ATOM 1415 C C . GLY A 1 187 ? 15.215 -9.968 -11.216 1.00 65.00 187 GLY A C 1
ATOM 1416 O O . GLY A 1 187 ? 14.236 -10.435 -10.639 1.00 65.00 187 GLY A O 1
ATOM 1417 N N . LEU A 1 188 ? 16.466 -10.311 -10.899 1.00 70.38 188 LEU A N 1
ATOM 1418 C CA . LEU A 1 188 ? 16.837 -11.252 -9.846 1.00 70.38 188 LEU A CA 1
ATOM 1419 C C . LEU A 1 188 ? 17.240 -10.506 -8.563 1.00 70.38 188 LEU A C 1
ATOM 1421 O O . LEU A 1 188 ? 17.625 -9.333 -8.632 1.00 70.38 188 LEU A O 1
ATOM 1425 N N . PRO A 1 189 ? 17.181 -11.166 -7.392 1.00 71.44 189 PRO A N 1
ATOM 1426 C CA . PRO A 1 189 ? 17.669 -10.589 -6.147 1.00 71.44 189 PRO A CA 1
ATOM 1427 C C . PRO A 1 189 ? 19.189 -10.378 -6.210 1.00 71.44 189 PRO A C 1
ATOM 1429 O O . PRO A 1 189 ? 19.960 -11.329 -6.318 1.00 71.44 189 PRO A O 1
ATOM 1432 N N . ALA A 1 190 ? 19.623 -9.128 -6.112 1.00 71.31 190 ALA A N 1
ATOM 1433 C CA . ALA A 1 190 ? 21.006 -8.702 -5.993 1.00 71.31 190 ALA A CA 1
ATOM 1434 C C . ALA A 1 190 ? 21.216 -8.101 -4.599 1.00 71.31 190 ALA A C 1
ATOM 1436 O O . ALA A 1 190 ? 20.654 -7.059 -4.272 1.00 71.31 190 ALA A O 1
ATOM 1437 N N . ALA A 1 191 ? 22.044 -8.743 -3.771 1.00 64.31 191 ALA A N 1
ATOM 1438 C CA . ALA A 1 191 ? 22.226 -8.385 -2.359 1.00 64.31 191 ALA A CA 1
ATOM 1439 C C . ALA A 1 191 ? 22.656 -6.921 -2.111 1.00 64.31 191 ALA A C 1
ATOM 1441 O O . ALA A 1 191 ? 22.431 -6.402 -1.022 1.00 64.31 191 ALA A O 1
ATOM 1442 N N . GLY A 1 192 ? 23.235 -6.248 -3.112 1.00 68.25 192 GLY A N 1
ATOM 1443 C CA . GLY A 1 192 ? 23.604 -4.829 -3.047 1.00 68.25 192 GLY A CA 1
ATOM 1444 C C . GLY A 1 192 ? 22.460 -3.836 -3.297 1.00 68.25 192 GLY A C 1
ATOM 1445 O O . GLY A 1 192 ? 22.632 -2.655 -3.023 1.00 68.25 192 GLY A O 1
ATOM 1446 N N . ASN A 1 193 ? 21.297 -4.288 -3.780 1.00 72.31 193 ASN A N 1
ATOM 1447 C CA . ASN A 1 193 ? 20.160 -3.427 -4.143 1.00 72.31 193 ASN A CA 1
ATOM 1448 C C . ASN A 1 193 ? 19.105 -3.294 -3.035 1.00 72.31 193 ASN A C 1
ATOM 1450 O O . ASN A 1 193 ? 18.000 -2.809 -3.286 1.00 72.31 193 ASN A O 1
ATOM 1454 N N . PHE A 1 194 ? 19.414 -3.740 -1.817 1.00 72.06 194 PHE A N 1
ATOM 1455 C CA . PHE A 1 194 ? 18.487 -3.634 -0.699 1.00 72.06 194 PHE A CA 1
ATOM 1456 C C . PHE A 1 194 ? 18.337 -2.175 -0.242 1.00 72.06 194 PHE A C 1
ATOM 1458 O O . PHE A 1 194 ? 19.283 -1.569 0.271 1.00 72.06 194 PHE A O 1
ATOM 1465 N N . GLY A 1 195 ? 17.134 -1.617 -0.372 1.00 74.94 195 GLY A N 1
ATOM 1466 C CA . GLY A 1 195 ? 16.844 -0.259 0.078 1.00 74.94 195 GLY A CA 1
ATOM 1467 C C . GLY A 1 195 ? 15.411 0.178 -0.178 1.00 74.94 195 GLY A C 1
ATOM 1468 O O . GLY A 1 195 ? 14.540 -0.647 -0.425 1.00 74.94 195 GLY A O 1
ATOM 1469 N N . LEU A 1 196 ? 15.183 1.486 -0.097 1.00 78.00 196 LEU A N 1
ATOM 1470 C CA . LEU A 1 196 ? 13.927 2.124 -0.477 1.00 78.00 196 LEU A CA 1
ATOM 1471 C C . LEU A 1 196 ? 14.190 2.987 -1.707 1.00 78.00 196 LEU A C 1
ATOM 1473 O O . LEU A 1 196 ? 15.124 3.791 -1.708 1.00 78.00 196 LEU A O 1
ATOM 1477 N N . GLY A 1 197 ? 13.373 2.819 -2.738 1.00 83.06 197 GLY A N 1
ATOM 1478 C CA . GLY A 1 197 ? 13.523 3.562 -3.986 1.00 83.06 197 GLY A CA 1
ATOM 1479 C C . GLY A 1 197 ? 12.230 3.643 -4.783 1.00 83.06 197 GLY A C 1
ATOM 1480 O O . GLY A 1 197 ? 11.134 3.479 -4.238 1.00 83.06 197 GLY A O 1
ATOM 1481 N N . ALA A 1 198 ? 12.362 3.879 -6.090 1.00 86.06 198 ALA A N 1
ATOM 1482 C CA . ALA A 1 198 ? 11.251 4.229 -6.979 1.00 86.06 198 ALA A CA 1
ATOM 1483 C C . ALA A 1 198 ? 10.085 3.239 -6.921 1.00 86.06 198 ALA A C 1
ATOM 1485 O O . ALA A 1 198 ? 8.921 3.639 -6.875 1.00 86.06 198 ALA A O 1
ATOM 1486 N N . ARG A 1 199 ? 10.385 1.936 -6.882 1.00 84.56 199 ARG A N 1
ATOM 1487 C CA . ARG A 1 199 ? 9.358 0.887 -6.819 1.00 84.56 199 ARG A CA 1
ATOM 1488 C C . ARG A 1 199 ? 8.526 0.985 -5.546 1.00 84.56 199 ARG A C 1
ATOM 1490 O O . ARG A 1 199 ? 7.302 0.929 -5.621 1.00 84.56 199 ARG A O 1
ATOM 1497 N N . ASP A 1 200 ? 9.177 1.168 -4.403 1.00 83.44 200 ASP A N 1
ATOM 1498 C CA . ASP A 1 200 ? 8.506 1.247 -3.107 1.00 83.44 200 ASP A CA 1
ATOM 1499 C C . ASP A 1 200 ? 7.705 2.534 -2.978 1.00 83.44 200 ASP A C 1
ATOM 1501 O O . ASP A 1 200 ? 6.567 2.495 -2.522 1.00 83.44 200 ASP A O 1
ATOM 1505 N N . ALA A 1 201 ? 8.243 3.659 -3.457 1.00 86.44 201 ALA A N 1
ATOM 1506 C CA . ALA A 1 201 ? 7.515 4.922 -3.494 1.00 86.44 201 ALA A CA 1
ATOM 1507 C C . ALA A 1 201 ? 6.208 4.788 -4.293 1.00 86.44 201 ALA A C 1
ATOM 1509 O O . ALA A 1 201 ? 5.149 5.192 -3.816 1.00 86.44 201 ALA A O 1
ATOM 1510 N N . ILE A 1 202 ? 6.255 4.161 -5.475 1.00 85.75 202 ILE A N 1
ATOM 1511 C CA . ILE A 1 202 ? 5.065 3.909 -6.305 1.00 85.75 202 ILE A CA 1
ATOM 1512 C C . ILE A 1 202 ? 4.088 2.960 -5.606 1.00 85.75 202 ILE A C 1
ATOM 1514 O O . ILE A 1 202 ? 2.885 3.223 -5.604 1.00 85.75 202 ILE A O 1
ATOM 1518 N N . VAL A 1 203 ? 4.580 1.889 -4.979 1.00 85.06 203 VAL A N 1
ATOM 1519 C CA . VAL A 1 203 ? 3.730 0.964 -4.217 1.00 85.06 203 VAL A CA 1
ATOM 1520 C C . VAL A 1 203 ? 3.062 1.676 -3.039 1.00 85.06 203 VAL A C 1
ATOM 1522 O O . VAL A 1 203 ? 1.860 1.521 -2.859 1.00 85.06 203 VAL A O 1
ATOM 1525 N N . ILE A 1 204 ? 3.782 2.507 -2.282 1.00 84.56 204 ILE A N 1
ATOM 1526 C CA . ILE A 1 204 ? 3.231 3.292 -1.165 1.00 84.56 204 ILE A CA 1
ATOM 1527 C C . ILE A 1 204 ? 2.154 4.261 -1.662 1.00 84.56 204 ILE A C 1
ATOM 1529 O O . ILE A 1 204 ? 1.076 4.329 -1.069 1.00 84.56 204 ILE A O 1
ATOM 1533 N N . MET A 1 205 ? 2.411 4.973 -2.766 1.00 86.06 205 MET A N 1
ATOM 1534 C CA . MET A 1 205 ? 1.424 5.854 -3.402 1.00 86.06 205 MET A CA 1
ATOM 1535 C C . MET A 1 205 ? 0.160 5.089 -3.798 1.00 86.06 205 MET A C 1
ATOM 1537 O O . MET A 1 205 ? -0.950 5.561 -3.539 1.00 86.06 205 MET A O 1
ATOM 1541 N N . GLY A 1 206 ? 0.336 3.913 -4.406 1.00 85.00 206 GLY A N 1
ATOM 1542 C CA . GLY A 1 206 ? -0.749 3.029 -4.816 1.00 85.00 206 GLY A CA 1
ATOM 1543 C C . GLY A 1 206 ? -1.557 2.527 -3.625 1.00 85.00 206 GLY A C 1
ATOM 1544 O O . GLY A 1 206 ? -2.770 2.700 -3.613 1.00 85.00 206 GLY A O 1
ATOM 1545 N N . ILE A 1 207 ? -0.888 1.992 -2.599 1.00 83.94 207 ILE A N 1
ATOM 1546 C CA . ILE A 1 207 ? -1.517 1.506 -1.365 1.00 83.94 207 ILE A CA 1
ATOM 1547 C C . ILE A 1 207 ? -2.296 2.632 -0.688 1.00 83.94 207 ILE A C 1
ATOM 1549 O O . ILE A 1 207 ? -3.436 2.423 -0.301 1.00 83.94 207 ILE A O 1
ATOM 1553 N N . TRP A 1 208 ? -1.739 3.837 -0.551 1.00 83.94 208 TRP A N 1
ATOM 1554 C CA . TRP A 1 208 ? -2.472 4.947 0.065 1.00 83.94 208 TRP A CA 1
ATOM 1555 C C . TRP A 1 208 ? -3.729 5.324 -0.735 1.00 83.94 208 TRP A C 1
ATOM 1557 O O . TRP A 1 208 ? -4.782 5.562 -0.142 1.00 83.94 208 TRP A O 1
ATOM 1567 N N . ALA A 1 209 ? -3.648 5.300 -2.070 1.00 82.88 209 ALA A N 1
ATOM 1568 C CA . ALA A 1 209 ? -4.791 5.549 -2.946 1.00 82.88 209 ALA A CA 1
ATOM 1569 C C . ALA A 1 209 ? -5.892 4.483 -2.800 1.00 82.88 209 ALA A C 1
ATOM 1571 O O . ALA A 1 209 ? -7.074 4.816 -2.706 1.00 82.88 209 ALA A O 1
ATOM 1572 N N . THR A 1 210 ? -5.511 3.204 -2.779 1.00 80.81 210 THR A N 1
ATOM 1573 C CA . THR A 1 210 ? -6.444 2.066 -2.767 1.00 80.81 210 THR A CA 1
ATOM 1574 C C . THR A 1 210 ? -6.996 1.783 -1.373 1.00 80.81 210 THR A C 1
ATOM 1576 O O . THR A 1 210 ? -8.199 1.569 -1.223 1.00 80.81 210 THR A O 1
ATOM 1579 N N . VAL A 1 211 ? -6.137 1.810 -0.349 1.00 81.19 211 VAL A N 1
ATOM 1580 C CA . VAL A 1 211 ? -6.508 1.596 1.055 1.00 81.19 211 VAL A CA 1
ATOM 1581 C C . VAL A 1 211 ? -7.391 2.727 1.545 1.00 81.19 211 VAL A C 1
ATOM 1583 O O . VAL A 1 211 ? -8.447 2.458 2.110 1.00 81.19 211 VAL A O 1
ATOM 1586 N N . GLY A 1 212 ? -6.958 3.975 1.351 1.00 68.12 212 GLY A N 1
ATOM 1587 C CA . GLY A 1 212 ? -7.644 5.129 1.918 1.00 68.12 212 GLY A CA 1
ATOM 1588 C C . GLY A 1 212 ? -8.944 5.494 1.201 1.00 68.12 212 GLY A C 1
ATOM 1589 O O . GLY A 1 212 ? -9.895 5.937 1.841 1.00 68.12 212 GLY A O 1
ATOM 1590 N N . GLY A 1 213 ? -8.998 5.276 -0.114 1.00 73.44 213 GLY A N 1
ATOM 1591 C CA . GLY A 1 213 ? -10.162 5.595 -0.935 1.00 73.44 213 GLY A CA 1
ATOM 1592 C C . GLY A 1 213 ? -11.268 4.540 -0.846 1.00 73.44 213 GLY A C 1
ATOM 1593 O O . GLY A 1 213 ? -11.994 4.440 0.143 1.00 73.44 213 GLY A O 1
ATOM 1594 N N . ASN A 1 214 ? -11.424 3.766 -1.922 1.00 73.44 214 ASN A N 1
ATOM 1595 C CA . ASN A 1 214 ? -12.586 2.896 -2.121 1.00 73.44 214 ASN A CA 1
ATOM 1596 C C . ASN A 1 214 ? -12.658 1.725 -1.140 1.00 73.44 214 ASN A C 1
ATOM 1598 O O . ASN A 1 214 ? -13.721 1.472 -0.578 1.00 73.44 214 ASN A O 1
ATOM 1602 N N . ASN A 1 215 ? -11.555 1.010 -0.911 1.00 84.19 215 ASN A N 1
ATOM 1603 C CA . ASN A 1 215 ? -11.641 -0.279 -0.222 1.00 84.19 215 ASN A CA 1
ATOM 1604 C C . ASN A 1 215 ? -12.047 -0.112 1.246 1.00 84.19 215 ASN A C 1
ATOM 1606 O O . ASN A 1 215 ? -12.912 -0.836 1.729 1.00 84.19 215 ASN A O 1
ATOM 1610 N N . MET A 1 216 ? -11.490 0.876 1.954 1.00 84.94 216 MET A N 1
ATOM 1611 C CA . MET A 1 216 ? -11.890 1.148 3.338 1.00 84.94 216 MET A CA 1
ATOM 1612 C C . MET A 1 216 ? -13.366 1.557 3.435 1.00 84.94 216 MET A C 1
ATOM 1614 O O . MET A 1 216 ? -14.049 1.090 4.342 1.00 84.94 216 MET A O 1
ATOM 1618 N N . LEU A 1 217 ? -13.871 2.397 2.522 1.00 82.06 217 LEU A N 1
ATOM 1619 C CA . LEU A 1 217 ? -15.288 2.785 2.496 1.00 82.06 217 LEU A CA 1
ATOM 1620 C C . LEU A 1 217 ? -16.202 1.579 2.288 1.00 82.06 217 LEU A C 1
ATOM 1622 O O . LEU A 1 217 ? -17.186 1.425 3.012 1.00 82.06 217 LEU A O 1
ATOM 1626 N N . LEU A 1 218 ? -15.846 0.715 1.339 1.00 86.75 218 LEU A N 1
ATOM 1627 C CA . LEU A 1 218 ? -16.574 -0.517 1.060 1.00 86.75 218 LEU A CA 1
ATOM 1628 C C . LEU A 1 218 ? -16.578 -1.446 2.280 1.00 86.75 218 LEU A C 1
ATOM 1630 O O . LEU A 1 218 ? -17.639 -1.935 2.666 1.00 86.75 218 LEU A O 1
ATOM 1634 N N . TYR A 1 219 ? -15.436 -1.627 2.951 1.00 88.25 219 TYR A N 1
ATOM 1635 C CA . TYR A 1 219 ? -15.368 -2.423 4.179 1.00 88.25 219 TYR A CA 1
ATOM 1636 C C . TYR A 1 219 ? -16.133 -1.798 5.346 1.00 88.25 219 TYR A C 1
ATOM 1638 O O . TYR A 1 219 ? -16.790 -2.523 6.086 1.00 88.25 219 TYR A O 1
ATOM 1646 N N . LEU A 1 220 ? -16.093 -0.474 5.517 1.00 85.44 220 LEU A N 1
ATOM 1647 C CA . LEU A 1 220 ? -16.869 0.216 6.552 1.00 85.44 220 LEU A CA 1
ATOM 1648 C C . LEU A 1 220 ? -18.376 0.074 6.313 1.00 85.44 220 LEU A C 1
ATOM 1650 O O . LEU A 1 220 ? -19.114 -0.191 7.259 1.00 85.44 220 LEU A O 1
ATOM 1654 N N . ALA A 1 221 ? -18.825 0.209 5.064 1.00 85.50 221 ALA A N 1
ATOM 1655 C CA . ALA A 1 221 ? -20.217 -0.015 4.688 1.00 85.50 221 ALA A CA 1
ATOM 1656 C C . ALA A 1 221 ? -20.627 -1.484 4.882 1.00 85.50 221 ALA A C 1
ATOM 1658 O O . ALA A 1 221 ? -21.697 -1.759 5.419 1.00 85.50 221 ALA A O 1
ATOM 1659 N N . GLY A 1 222 ? -19.757 -2.429 4.512 1.00 87.31 222 GLY A N 1
ATOM 1660 C CA . GLY A 1 222 ? -19.969 -3.859 4.740 1.00 87.31 222 GLY A CA 1
ATOM 1661 C C . GLY A 1 222 ? -20.089 -4.200 6.225 1.00 87.31 222 GLY A C 1
ATOM 1662 O O . GLY A 1 222 ? -21.030 -4.880 6.620 1.00 87.31 222 GLY A O 1
ATOM 1663 N N . LEU A 1 223 ? -19.193 -3.664 7.060 1.00 86.06 223 LEU A N 1
ATOM 1664 C CA . LEU A 1 223 ? -19.216 -3.857 8.513 1.00 86.06 223 LEU A CA 1
ATOM 1665 C C . LEU A 1 223 ? -20.483 -3.277 9.148 1.00 86.06 223 LEU A C 1
ATOM 1667 O O . LEU A 1 223 ? -21.041 -3.896 10.050 1.00 86.06 223 LEU A O 1
ATOM 1671 N N . ALA A 1 224 ? -20.947 -2.119 8.671 1.00 84.25 224 ALA A N 1
ATOM 1672 C CA . ALA A 1 224 ? -22.174 -1.491 9.154 1.00 84.25 224 ALA A CA 1
ATOM 1673 C C . ALA A 1 224 ? -23.445 -2.290 8.811 1.00 84.25 224 ALA A C 1
ATOM 1675 O O . ALA A 1 224 ? -24.443 -2.160 9.512 1.00 84.25 224 ALA A O 1
ATOM 1676 N N . ASN A 1 225 ? -23.410 -3.119 7.762 1.00 86.31 225 ASN A N 1
ATOM 1677 C CA . ASN A 1 225 ? -24.533 -3.964 7.351 1.00 86.31 225 ASN A CA 1
ATOM 1678 C C . ASN A 1 225 ? -24.589 -5.319 8.078 1.00 86.31 225 ASN A C 1
ATOM 1680 O O . ASN A 1 225 ? -25.559 -6.055 7.898 1.00 86.31 225 ASN A O 1
ATOM 1684 N N . VAL A 1 226 ? -23.579 -5.680 8.880 1.00 87.19 226 VAL A N 1
ATOM 1685 C CA . VAL A 1 226 ? -23.590 -6.952 9.620 1.00 87.19 226 VAL A CA 1
ATOM 1686 C C . VAL A 1 226 ? -24.644 -6.884 10.738 1.00 87.19 226 VAL A C 1
ATOM 1688 O O . VAL A 1 226 ? -24.536 -6.005 11.595 1.00 87.19 226 VAL A O 1
ATOM 1691 N N . PRO A 1 227 ? -25.636 -7.801 10.782 1.00 88.75 227 PRO A N 1
ATOM 1692 C CA . PRO A 1 227 ? -26.671 -7.792 11.814 1.00 88.75 227 PRO A CA 1
ATOM 1693 C C . PRO A 1 227 ? -26.085 -7.886 13.226 1.00 88.75 227 PRO A C 1
ATOM 1695 O O . PRO A 1 227 ? -25.236 -8.740 13.497 1.00 88.75 227 PRO A O 1
ATOM 1698 N N . GLN A 1 228 ? -26.567 -7.038 14.137 1.00 85.94 228 GLN A N 1
ATOM 1699 C CA . GLN A 1 228 ? -26.082 -6.991 15.520 1.00 85.94 228 GLN A CA 1
ATOM 1700 C C . GLN A 1 228 ? -26.341 -8.306 16.275 1.00 85.94 228 GLN A C 1
ATOM 1702 O O . GLN A 1 228 ? -25.496 -8.735 17.061 1.00 85.94 228 GLN A O 1
ATOM 1707 N N . ASP A 1 229 ? -27.434 -8.998 15.949 1.00 90.94 229 ASP A N 1
ATOM 1708 C CA . ASP A 1 229 ? -27.831 -10.278 16.546 1.00 90.94 229 ASP A CA 1
ATOM 1709 C C . ASP A 1 229 ? -26.730 -11.348 16.445 1.00 90.94 229 ASP A C 1
ATOM 1711 O O . ASP A 1 229 ? -26.557 -12.153 17.357 1.00 90.94 229 ASP A O 1
ATOM 1715 N N . LEU A 1 230 ? -25.932 -11.340 15.367 1.00 88.75 230 LEU A N 1
ATOM 1716 C CA . LEU A 1 230 ? -24.823 -12.286 15.198 1.00 88.75 230 LEU A CA 1
ATOM 1717 C C . LEU A 1 230 ? -23.680 -12.018 16.185 1.00 88.75 230 LEU A C 1
ATOM 1719 O O . LEU A 1 230 ? -23.037 -12.955 16.661 1.00 88.75 230 LEU A O 1
ATOM 1723 N N . TYR A 1 231 ? -23.419 -10.747 16.496 1.00 87.69 231 TYR A N 1
ATOM 1724 C CA . TYR A 1 231 ? -22.427 -10.372 17.501 1.00 87.69 231 TYR A CA 1
ATOM 1725 C C . TYR A 1 231 ? -22.914 -10.726 18.904 1.00 87.69 231 TYR A C 1
ATOM 1727 O O . TYR A 1 231 ? -22.135 -11.238 19.706 1.00 87.69 231 TYR A O 1
ATOM 1735 N N . GLU A 1 232 ? -24.194 -10.499 19.191 1.00 86.94 232 GLU A N 1
ATOM 1736 C CA . GLU A 1 232 ? -24.803 -10.828 20.481 1.00 86.94 232 GLU A CA 1
ATOM 1737 C C . GLU A 1 232 ? -24.854 -12.337 20.719 1.00 86.94 232 GLU A C 1
ATOM 1739 O O . GLU A 1 232 ? -24.421 -12.792 21.777 1.00 86.94 232 GLU A O 1
ATOM 1744 N N . ALA A 1 233 ? -25.252 -13.121 19.713 1.00 91.31 233 ALA A N 1
ATOM 1745 C CA . ALA A 1 233 ? -25.194 -14.580 19.762 1.00 91.31 233 ALA A CA 1
ATOM 1746 C C . ALA A 1 233 ? -23.763 -15.080 20.023 1.00 91.31 233 ALA A C 1
ATOM 1748 O O . ALA A 1 233 ? -23.537 -15.863 20.943 1.00 91.31 233 ALA A O 1
ATOM 1749 N N . ALA A 1 234 ? -22.772 -14.548 19.298 1.00 88.50 234 ALA A N 1
ATOM 1750 C CA . ALA A 1 234 ? -21.372 -14.904 19.512 1.00 88.50 234 ALA A CA 1
ATOM 1751 C C . ALA A 1 234 ? -20.884 -14.555 20.933 1.00 88.50 234 ALA A C 1
ATOM 1753 O O . ALA A 1 234 ? -20.107 -15.309 21.518 1.00 88.50 234 ALA A O 1
ATOM 1754 N N . MET A 1 235 ? -21.332 -13.433 21.509 1.00 84.88 235 MET A N 1
ATOM 1755 C CA . MET A 1 235 ? -21.007 -13.072 22.894 1.00 84.88 235 MET A CA 1
ATOM 1756 C C . MET A 1 235 ? -21.673 -14.004 23.915 1.00 84.88 235 MET A C 1
ATOM 1758 O O . MET A 1 235 ? -21.023 -14.363 24.898 1.00 84.88 235 MET A O 1
ATOM 1762 N N . ILE A 1 236 ? -22.927 -14.409 23.686 1.00 90.81 236 ILE A N 1
ATOM 1763 C CA . ILE A 1 236 ? -23.652 -15.372 24.533 1.00 90.81 236 ILE A CA 1
ATOM 1764 C C . ILE A 1 236 ? -22.951 -16.739 24.510 1.00 90.81 236 ILE A C 1
ATOM 1766 O O . ILE A 1 236 ? -22.766 -17.348 25.563 1.00 90.81 236 ILE A O 1
ATOM 1770 N N . ASP A 1 237 ? -22.454 -17.160 23.345 1.00 90.81 237 ASP A N 1
ATOM 1771 C CA . ASP A 1 237 ? -21.672 -18.391 23.165 1.00 90.81 237 ASP A CA 1
ATOM 1772 C C . ASP A 1 237 ? -20.234 -18.298 23.727 1.00 90.81 237 ASP A C 1
ATOM 1774 O O . ASP A 1 237 ? -19.433 -19.230 23.601 1.00 90.81 237 ASP A O 1
ATOM 1778 N N . GLY A 1 238 ? -19.859 -17.168 24.339 1.00 89.50 238 GLY A N 1
ATOM 1779 C CA . GLY A 1 238 ? -18.528 -16.949 24.906 1.00 89.50 238 GLY A CA 1
ATOM 1780 C C . GLY A 1 238 ? -17.421 -16.809 23.854 1.00 89.50 238 GLY A C 1
ATOM 1781 O O . GLY A 1 238 ? -16.235 -16.991 24.161 1.00 89.50 238 GLY A O 1
ATOM 1782 N N . ALA A 1 239 ? -17.764 -16.496 22.602 1.00 87.75 239 ALA A N 1
ATOM 1783 C CA . ALA A 1 239 ? -16.778 -16.241 21.566 1.00 87.75 239 ALA A CA 1
ATOM 1784 C C . ALA A 1 239 ? -16.029 -14.930 21.859 1.00 87.75 239 ALA A C 1
ATOM 1786 O O . ALA A 1 239 ? -16.594 -13.840 21.903 1.00 87.75 239 ALA A O 1
ATOM 1787 N N . GLY A 1 240 ? -14.711 -15.034 22.043 1.00 82.62 240 GLY A N 1
ATOM 1788 C CA . GLY A 1 240 ? -13.843 -13.862 22.133 1.00 82.62 240 GLY A CA 1
ATOM 1789 C C . GLY A 1 240 ? -13.740 -13.125 20.794 1.00 82.62 240 GLY A C 1
ATOM 1790 O O . GLY A 1 240 ? -13.920 -13.715 19.734 1.00 82.62 240 GLY A O 1
ATOM 1791 N N . ARG A 1 241 ? -13.337 -11.850 20.830 1.00 77.75 241 ARG A N 1
ATOM 1792 C CA . ARG A 1 241 ? -13.313 -10.938 19.664 1.00 77.75 241 ARG A CA 1
ATOM 1793 C C . ARG A 1 241 ? -12.584 -11.485 18.433 1.00 77.75 241 ARG A C 1
ATOM 1795 O O . ARG A 1 241 ? -13.002 -11.221 17.315 1.00 77.75 241 ARG A O 1
ATOM 1802 N N . TRP A 1 242 ? -11.518 -12.268 18.625 1.00 79.50 242 TRP A N 1
ATOM 1803 C CA . TRP A 1 242 ? -10.810 -12.927 17.521 1.00 79.50 242 TRP A CA 1
ATOM 1804 C C . TRP A 1 242 ? -11.660 -14.013 16.856 1.00 79.50 242 TRP A C 1
ATOM 1806 O O . TRP A 1 242 ? -11.736 -14.076 15.633 1.00 79.50 242 TRP A O 1
ATOM 1816 N N . LYS A 1 243 ? -12.352 -14.837 17.655 1.00 85.88 243 LYS A N 1
ATOM 1817 C CA . LYS A 1 243 ? -13.290 -15.837 17.133 1.00 85.88 243 LYS A CA 1
ATOM 1818 C C . LYS A 1 243 ? -14.456 -15.152 16.425 1.00 85.88 243 LYS A C 1
ATOM 1820 O O . LYS A 1 243 ? -14.777 -15.560 15.315 1.00 85.88 243 LYS A O 1
ATOM 1825 N N . THR A 1 244 ? -15.010 -14.091 17.012 1.00 85.50 244 THR A N 1
ATOM 1826 C CA . THR A 1 244 ? -16.081 -13.288 16.407 1.00 85.50 244 THR A CA 1
ATOM 1827 C C . THR A 1 244 ? -15.643 -12.672 15.078 1.00 85.50 244 THR A C 1
ATOM 1829 O O . THR A 1 244 ? -16.357 -12.787 14.091 1.00 85.50 244 THR A O 1
ATOM 1832 N N . PHE A 1 245 ? -14.440 -12.098 14.995 1.00 85.19 245 PHE A N 1
ATOM 1833 C CA . PHE A 1 245 ? -13.926 -11.543 13.743 1.00 85.19 245 PHE A CA 1
ATOM 1834 C C . PHE A 1 245 ? -13.817 -12.604 12.637 1.00 85.19 245 PHE A C 1
ATOM 1836 O O . PHE A 1 245 ? -14.345 -12.399 11.548 1.00 85.19 245 PHE A O 1
ATOM 1843 N N . TRP A 1 246 ? -13.184 -13.750 12.910 1.00 85.38 246 TRP A N 1
ATOM 1844 C CA . TRP A 1 246 ? -12.964 -14.782 11.887 1.00 85.38 246 TRP A CA 1
ATOM 1845 C C . TRP A 1 246 ? -14.215 -15.571 11.497 1.00 85.38 246 TRP A C 1
ATOM 1847 O O . TRP A 1 246 ? -14.286 -16.035 10.364 1.00 85.38 246 TRP A O 1
ATOM 1857 N N . HIS A 1 247 ? -15.181 -15.738 12.406 1.00 88.19 247 HIS A N 1
ATOM 1858 C CA . HIS A 1 247 ? -16.371 -16.569 12.167 1.00 88.19 247 HIS A CA 1
ATOM 1859 C C . HIS A 1 247 ? -17.645 -15.762 11.893 1.00 88.19 247 HIS A C 1
ATOM 1861 O O . HIS A 1 247 ? -18.601 -16.324 11.370 1.00 88.19 247 HIS A O 1
ATOM 1867 N N . VAL A 1 248 ? -17.670 -14.466 12.218 1.00 87.56 248 VAL A N 1
ATOM 1868 C CA . VAL A 1 248 ? -18.828 -13.587 11.987 1.00 87.56 248 VAL A CA 1
ATOM 1869 C C . VAL A 1 248 ? -18.466 -12.479 11.005 1.00 87.56 248 VAL A C 1
ATOM 1871 O O . VAL A 1 248 ? -19.024 -12.430 9.915 1.00 87.56 248 VAL A O 1
ATOM 1874 N N . SER A 1 249 ? -17.508 -11.611 11.338 1.00 86.12 249 SER A N 1
ATOM 1875 C CA . SER A 1 249 ? -17.231 -10.416 10.527 1.00 86.12 249 SER A CA 1
ATOM 1876 C C . SER A 1 249 ? -16.592 -10.744 9.171 1.00 86.12 249 SER A C 1
ATOM 1878 O O . SER A 1 249 ? -17.080 -10.297 8.140 1.00 86.12 249 SER A O 1
ATOM 1880 N N . TRP A 1 250 ? -15.514 -11.532 9.142 1.00 86.69 250 TRP A N 1
ATOM 1881 C CA . TRP A 1 250 ? -14.777 -11.846 7.913 1.00 86.69 250 TRP A CA 1
ATOM 1882 C C . TRP A 1 250 ? -15.615 -12.612 6.871 1.00 86.69 250 TRP A C 1
ATOM 1884 O O . TRP A 1 250 ? -15.612 -12.195 5.712 1.00 86.69 250 TRP A O 1
ATOM 1894 N N . PRO A 1 251 ? -16.396 -13.654 7.234 1.00 88.88 251 PRO A N 1
ATOM 1895 C CA . PRO A 1 251 ? -17.272 -14.336 6.282 1.00 88.88 251 PRO A CA 1
ATOM 1896 C C . PRO A 1 251 ? -18.354 -13.417 5.710 1.00 88.88 251 PRO A C 1
ATOM 1898 O O . PRO A 1 251 ? -18.654 -13.498 4.523 1.00 88.88 251 PRO A O 1
ATOM 1901 N N . GLN A 1 252 ? -18.896 -12.505 6.523 1.00 87.56 252 GLN A N 1
ATOM 1902 C CA . GLN A 1 252 ? -19.907 -11.542 6.074 1.00 87.56 252 GLN A CA 1
ATOM 1903 C C . GLN A 1 252 ? -19.331 -10.444 5.173 1.00 87.56 252 GLN A C 1
ATOM 1905 O O . GLN A 1 252 ? -20.046 -9.881 4.350 1.00 87.56 252 GLN A O 1
ATOM 1910 N N . LEU A 1 253 ? -18.033 -10.157 5.289 1.00 87.88 253 LEU A N 1
ATOM 1911 C CA . LEU A 1 253 ? -17.321 -9.238 4.401 1.00 87.88 253 LEU A CA 1
ATOM 1912 C C . LEU A 1 253 ? -16.805 -9.904 3.123 1.00 87.88 253 LEU A C 1
ATOM 1914 O O . LEU A 1 253 ? -16.364 -9.192 2.225 1.00 87.88 253 LEU A O 1
ATOM 1918 N N . ALA A 1 254 ? -16.868 -11.234 3.003 1.00 87.06 254 ALA A N 1
ATOM 1919 C CA . ALA A 1 254 ? -16.394 -11.942 1.816 1.00 87.06 254 ALA A CA 1
ATOM 1920 C C . ALA A 1 254 ? -17.004 -11.404 0.503 1.00 87.06 254 ALA A C 1
ATOM 1922 O O . ALA A 1 254 ? -16.232 -11.170 -0.427 1.00 87.06 254 ALA A O 1
ATOM 1923 N N . PRO A 1 255 ? -18.320 -11.109 0.407 1.00 83.69 255 PRO A N 1
ATOM 1924 C CA . PRO A 1 255 ? -18.889 -10.501 -0.796 1.00 83.69 255 PRO A CA 1
ATOM 1925 C C . PRO A 1 255 ? -18.244 -9.157 -1.149 1.00 83.69 255 PRO A C 1
ATOM 1927 O O . PRO A 1 255 ? -18.062 -8.875 -2.323 1.00 83.69 255 PRO A O 1
ATOM 1930 N N . THR A 1 256 ? -17.853 -8.358 -0.153 1.00 84.12 256 THR A N 1
ATOM 1931 C CA . THR A 1 256 ? -17.163 -7.072 -0.341 1.00 84.12 256 THR A CA 1
ATOM 1932 C C . THR A 1 256 ? -15.701 -7.253 -0.752 1.00 84.12 256 THR A C 1
ATOM 1934 O O . THR A 1 256 ? -15.167 -6.432 -1.489 1.00 84.12 256 THR A O 1
ATOM 1937 N N . THR A 1 257 ? -15.044 -8.318 -0.288 1.00 83.06 257 THR A N 1
ATOM 1938 C CA . THR A 1 257 ? -13.641 -8.623 -0.613 1.00 83.06 257 THR A CA 1
ATOM 1939 C C . THR A 1 257 ? -13.457 -9.127 -2.048 1.00 83.06 257 THR A C 1
ATOM 1941 O O . THR A 1 257 ? -12.396 -8.913 -2.632 1.00 83.06 257 THR A O 1
ATOM 1944 N N . PHE A 1 258 ? -14.453 -9.829 -2.599 1.00 79.81 258 PHE A N 1
ATOM 1945 C CA . PHE A 1 258 ? -14.377 -10.480 -3.917 1.00 79.81 258 PHE A CA 1
ATOM 1946 C C . PHE A 1 258 ? -15.097 -9.724 -5.048 1.00 79.81 258 PHE A C 1
ATOM 1948 O O . PHE A 1 258 ? -15.123 -10.232 -6.171 1.00 79.81 258 PHE A O 1
ATOM 1955 N N . PHE A 1 259 ? -15.682 -8.559 -4.759 1.00 67.12 259 PHE A N 1
ATOM 1956 C CA . PHE A 1 259 ?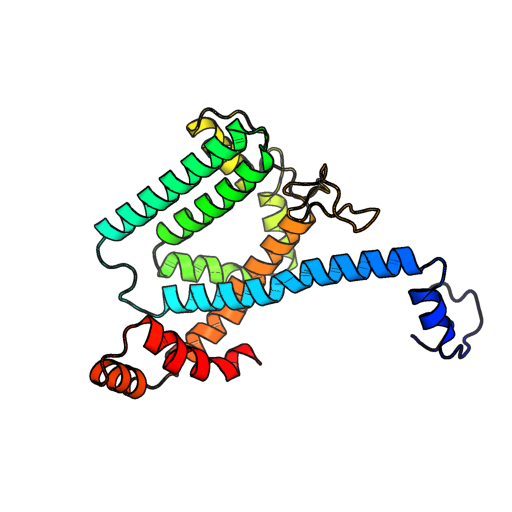 -16.306 -7.677 -5.753 1.00 67.12 259 PHE A CA 1
ATOM 1957 C C . PHE A 1 259 ? -15.269 -6.775 -6.429 1.00 67.12 259 PHE A C 1
ATOM 1959 O O . PHE A 1 259 ? -15.393 -6.560 -7.655 1.00 67.12 259 PHE A O 1
#